Protein AF-A0A2H0UIE9-F1 (afdb_monomer_lite)

Radius of gyration: 49.25 Å; chains: 1; bounding box: 83×36×144 Å

Structure (mmCIF, N/CA/C/O backbone):
data_AF-A0A2H0UIE9-F1
#
_entry.id   AF-A0A2H0UIE9-F1
#
loop_
_atom_site.group_PDB
_atom_site.id
_atom_site.type_symbol
_atom_site.label_atom_id
_atom_site.label_alt_id
_atom_site.label_comp_id
_atom_site.label_asym_id
_atom_site.label_entity_id
_atom_site.label_seq_id
_atom_site.pdbx_PDB_ins_code
_atom_site.Cartn_x
_atom_site.Cartn_y
_atom_site.Cartn_z
_atom_site.occupancy
_atom_site.B_iso_or_equiv
_atom_site.auth_seq_id
_atom_site.auth_comp_id
_atom_site.auth_asym_id
_atom_site.auth_atom_id
_atom_site.pdbx_PDB_model_num
ATOM 1 N N . MET A 1 1 ? -13.405 19.146 -38.874 1.00 38.19 1 MET A N 1
ATOM 2 C CA . MET A 1 1 ? -12.779 19.949 -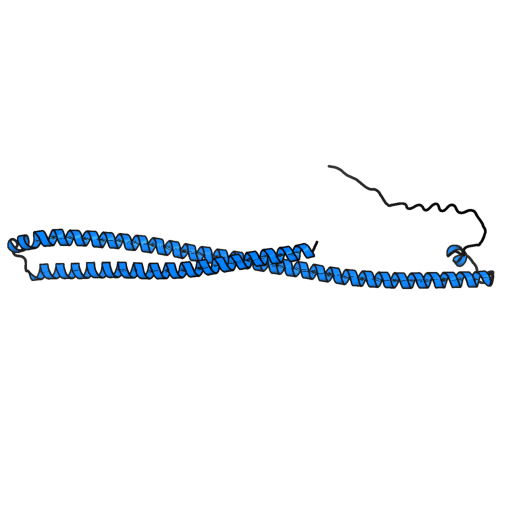39.953 1.00 38.19 1 MET A CA 1
ATOM 3 C C . MET A 1 1 ? -11.714 19.055 -40.581 1.00 38.19 1 MET A C 1
ATOM 5 O O . MET A 1 1 ? -10.864 18.589 -39.847 1.00 38.19 1 MET A O 1
ATOM 9 N N . LYS A 1 2 ? -11.981 18.456 -41.748 1.00 36.81 2 LYS A N 1
ATOM 10 C CA . LYS A 1 2 ? -11.555 18.923 -43.087 1.00 36.81 2 LYS A CA 1
ATOM 11 C C . LYS A 1 2 ? -10.022 18.998 -43.281 1.00 36.81 2 LYS A C 1
ATOM 13 O O . LYS A 1 2 ? -9.429 20.033 -43.038 1.00 36.81 2 LYS A O 1
ATOM 18 N N . ASN A 1 3 ? -9.487 17.883 -43.785 1.00 38.09 3 ASN A N 1
ATOM 19 C CA . ASN A 1 3 ? -8.531 17.708 -44.893 1.00 38.09 3 ASN A CA 1
ATOM 20 C C . ASN A 1 3 ? -7.219 18.529 -44.995 1.00 38.09 3 ASN A C 1
ATOM 22 O O . ASN A 1 3 ? -7.243 19.740 -45.163 1.00 38.09 3 ASN A O 1
ATOM 26 N N . ALA A 1 4 ? -6.138 17.762 -45.213 1.00 44.56 4 ALA A N 1
ATOM 27 C CA . ALA A 1 4 ? -5.075 17.960 -46.217 1.00 44.56 4 ALA A CA 1
ATOM 28 C C . ALA A 1 4 ? -4.004 19.067 -46.042 1.00 44.56 4 ALA A C 1
ATOM 30 O O . ALA A 1 4 ? -4.149 20.174 -46.547 1.00 44.56 4 ALA A O 1
ATOM 31 N N . VAL A 1 5 ? -2.851 18.645 -45.501 1.00 42.41 5 VAL A N 1
ATOM 32 C CA . VAL A 1 5 ? -1.464 19.123 -45.736 1.00 42.41 5 VAL A CA 1
ATOM 33 C C . VAL A 1 5 ? -0.586 17.874 -45.503 1.00 42.41 5 VAL A C 1
ATOM 35 O O . VAL A 1 5 ? -0.700 17.295 -44.427 1.00 42.41 5 VAL A O 1
ATOM 38 N N . LEU A 1 6 ? 0.184 17.256 -46.411 1.00 35.53 6 LEU A N 1
ATOM 39 C CA . LEU A 1 6 ? 0.628 17.502 -47.798 1.00 35.53 6 LEU A CA 1
ATOM 40 C C . LEU A 1 6 ? 1.737 18.559 -47.988 1.00 35.53 6 LEU A C 1
ATOM 42 O O . LEU A 1 6 ? 1.600 19.677 -47.517 1.00 35.53 6 LEU A O 1
ATOM 46 N N . PHE A 1 7 ? 2.780 18.197 -48.760 1.00 33.09 7 PHE A N 1
ATOM 47 C CA . PHE A 1 7 ? 4.117 18.831 -48.831 1.00 33.09 7 PHE A CA 1
ATOM 48 C C . PHE A 1 7 ? 4.942 18.656 -47.530 1.00 33.09 7 PHE A C 1
ATOM 50 O O . PHE A 1 7 ? 4.385 18.564 -46.446 1.00 33.09 7 PHE A O 1
ATOM 57 N N . LEU A 1 8 ? 6.276 18.528 -47.564 1.00 32.25 8 LEU A N 1
ATOM 58 C CA . LEU A 1 8 ? 7.220 18.903 -48.624 1.00 32.25 8 LEU A CA 1
ATOM 59 C C . LEU A 1 8 ? 8.381 17.886 -48.714 1.00 32.25 8 LEU A C 1
ATOM 61 O O . LEU A 1 8 ? 9.229 17.832 -47.828 1.00 32.25 8 LEU A O 1
ATOM 65 N N . VAL A 1 9 ? 8.451 17.098 -49.797 1.00 35.00 9 VAL A N 1
ATOM 66 C CA . VAL A 1 9 ? 9.675 16.341 -50.129 1.00 35.00 9 VAL A CA 1
ATOM 67 C C . VAL A 1 9 ? 10.732 17.353 -50.548 1.00 35.00 9 VAL A C 1
ATOM 69 O O . VAL A 1 9 ? 10.534 18.089 -51.516 1.00 35.00 9 VAL A O 1
ATOM 72 N N . LEU A 1 10 ? 11.831 17.417 -49.798 1.00 33.47 10 LEU A N 1
ATOM 73 C CA . LEU A 1 10 ? 12.883 18.406 -50.000 1.00 33.47 10 LEU A CA 1
ATOM 74 C C . LEU A 1 10 ? 13.692 18.048 -51.255 1.00 33.47 10 LEU A C 1
ATOM 76 O O . LEU A 1 10 ? 14.670 17.303 -51.212 1.00 33.47 10 LEU A O 1
ATOM 80 N N . ILE A 1 11 ? 13.240 18.573 -52.394 1.00 37.00 11 ILE A N 1
ATOM 81 C CA . ILE A 1 11 ? 13.936 18.513 -53.678 1.00 37.00 11 ILE A CA 1
ATOM 82 C C . ILE A 1 11 ? 15.232 19.322 -53.546 1.00 37.00 11 ILE A C 1
ATOM 84 O O . ILE A 1 11 ? 15.267 20.527 -53.794 1.00 37.00 11 ILE A O 1
ATOM 88 N N . PHE A 1 12 ? 16.317 18.655 -53.152 1.00 34.59 12 PHE A N 1
ATOM 89 C CA . PHE A 1 12 ? 17.659 19.222 -53.213 1.00 34.59 12 PHE A CA 1
ATOM 90 C C . PHE A 1 12 ? 18.202 19.063 -54.638 1.00 34.59 12 PHE A C 1
ATOM 92 O O . PHE A 1 12 ? 19.053 18.221 -54.926 1.00 34.59 12 PHE A O 1
ATOM 99 N N . VAL A 1 13 ? 17.657 19.866 -55.559 1.00 37.12 13 VAL A N 1
ATOM 100 C CA . VAL A 1 13 ? 18.227 20.041 -56.899 1.00 37.12 13 VAL A CA 1
ATOM 101 C C . VAL A 1 13 ? 19.553 20.774 -56.745 1.00 37.12 13 VAL A C 1
ATOM 103 O O . VAL A 1 13 ? 19.631 21.999 -56.715 1.00 37.12 13 VAL A O 1
ATOM 106 N N . VAL A 1 14 ? 20.624 19.990 -56.656 1.00 39.22 14 VAL A N 1
ATOM 107 C CA . VAL A 1 14 ? 21.981 20.475 -56.887 1.00 39.22 14 VAL A CA 1
ATOM 108 C C . VAL A 1 14 ? 22.150 20.630 -58.395 1.00 39.22 14 VAL A C 1
ATOM 110 O O . VAL A 1 14 ? 22.690 19.760 -59.077 1.00 39.22 14 VAL A O 1
ATOM 113 N N . THR A 1 15 ? 21.687 21.756 -58.938 1.00 38.72 15 THR A N 1
ATOM 114 C CA . THR A 1 15 ? 22.111 22.231 -60.262 1.00 38.72 15 THR A CA 1
ATOM 115 C C . THR A 1 15 ? 23.572 22.670 -60.191 1.00 38.72 15 THR A C 1
ATOM 117 O O . THR A 1 15 ? 23.884 23.860 -60.182 1.00 38.72 15 THR A O 1
ATOM 120 N N . PHE A 1 16 ? 24.486 21.700 -60.127 1.00 45.84 16 PHE A N 1
ATOM 121 C CA . PHE A 1 16 ? 25.915 21.934 -60.301 1.00 45.84 16 PHE A CA 1
ATOM 122 C C . PHE A 1 16 ? 26.213 22.093 -61.795 1.00 45.84 16 PHE A C 1
ATOM 124 O O . PHE A 1 16 ? 26.643 21.164 -62.477 1.00 45.84 16 PHE A O 1
ATOM 131 N N . SER A 1 17 ? 25.935 23.285 -62.323 1.00 44.69 17 SER A N 1
ATOM 132 C CA . SER A 1 17 ? 26.285 23.665 -63.690 1.00 44.69 17 SER A CA 1
ATOM 133 C C . SER A 1 17 ? 27.794 23.915 -63.799 1.00 44.69 17 SER A C 1
ATOM 135 O O . SER A 1 17 ? 28.252 25.056 -63.725 1.00 44.69 17 SER A O 1
ATOM 137 N N . ALA A 1 18 ? 28.571 22.844 -63.952 1.00 44.38 18 ALA A N 1
ATOM 138 C CA . ALA A 1 18 ? 29.993 22.919 -64.274 1.00 44.38 18 ALA A CA 1
ATOM 139 C C . ALA A 1 18 ? 30.211 22.987 -65.801 1.00 44.38 18 ALA A C 1
ATOM 141 O O . ALA A 1 18 ? 29.488 22.325 -66.551 1.00 44.38 18 ALA A O 1
ATOM 142 N N . PRO A 1 19 ? 31.193 23.769 -66.289 1.00 42.50 19 PRO A N 1
ATOM 143 C CA . PRO A 1 19 ? 31.481 23.871 -67.716 1.00 42.50 19 PRO A CA 1
ATOM 144 C C . PRO A 1 19 ? 32.085 22.571 -68.264 1.00 42.50 19 PRO A C 1
ATOM 146 O O . PRO A 1 19 ? 32.862 21.889 -67.595 1.00 42.50 19 PRO A O 1
ATOM 149 N N . ALA A 1 20 ? 31.745 22.251 -69.514 1.00 47.75 20 ALA A N 1
ATOM 150 C CA . ALA A 1 20 ? 32.157 21.025 -70.186 1.00 47.75 20 ALA A CA 1
ATOM 151 C C . ALA A 1 20 ? 33.647 21.032 -70.584 1.00 47.75 20 ALA A C 1
ATOM 153 O O . ALA A 1 20 ? 34.004 21.328 -71.723 1.00 47.75 20 ALA A O 1
ATOM 154 N N . SER A 1 21 ? 34.509 20.632 -69.650 1.00 42.84 21 SER A N 1
ATOM 155 C CA . SER A 1 21 ? 35.855 20.125 -69.940 1.00 42.84 21 SER A CA 1
ATOM 156 C C . SER A 1 21 ? 35.781 18.602 -70.036 1.00 42.84 21 SER A C 1
ATOM 158 O O . SER A 1 21 ? 35.532 17.936 -69.033 1.00 42.84 21 SER A O 1
ATOM 160 N N . ALA A 1 22 ? 35.970 18.039 -71.231 1.00 41.56 22 ALA A N 1
ATOM 161 C CA . ALA A 1 22 ? 35.773 16.611 -71.486 1.00 41.56 22 ALA A CA 1
ATOM 162 C C . ALA A 1 22 ? 36.897 15.721 -70.909 1.00 41.56 22 ALA A C 1
ATOM 164 O O . ALA A 1 22 ? 37.733 15.193 -71.638 1.00 41.56 22 ALA A O 1
ATOM 165 N N . LEU A 1 23 ? 36.866 15.496 -69.596 1.00 39.94 23 LEU A N 1
ATOM 166 C CA . LEU A 1 23 ? 37.258 14.213 -69.018 1.00 39.94 23 LEU A CA 1
ATOM 167 C C . LEU A 1 23 ? 35.978 13.390 -68.876 1.00 39.94 23 LEU A C 1
ATOM 169 O O . LEU A 1 23 ? 35.097 13.741 -68.093 1.00 39.94 23 LEU A O 1
ATOM 173 N N . ALA A 1 24 ? 35.856 12.323 -69.665 1.00 43.03 24 ALA A N 1
ATOM 174 C CA . ALA A 1 24 ? 34.717 11.421 -69.582 1.00 43.03 24 ALA A CA 1
ATOM 175 C C . ALA A 1 24 ? 34.746 10.693 -68.230 1.00 43.03 24 ALA A C 1
ATOM 177 O O . ALA A 1 24 ? 35.459 9.705 -68.058 1.00 43.03 24 ALA A O 1
ATOM 178 N N . ALA A 1 25 ? 33.979 11.196 -67.261 1.00 53.97 25 ALA A N 1
ATOM 179 C CA . ALA A 1 25 ? 33.681 10.459 -66.045 1.00 53.97 25 ALA A CA 1
ATOM 180 C C . ALA A 1 25 ? 32.906 9.202 -66.453 1.00 53.97 25 ALA A C 1
ATOM 182 O O . ALA A 1 25 ? 31.746 9.281 -66.852 1.00 53.97 25 ALA A O 1
ATOM 183 N N . VAL A 1 26 ? 33.581 8.054 -66.418 1.00 62.16 26 VAL A N 1
ATOM 184 C CA . VAL A 1 26 ? 33.006 6.758 -66.779 1.00 62.16 26 VAL A CA 1
ATOM 185 C C . VAL A 1 26 ? 31.839 6.464 -65.836 1.00 62.16 26 VAL A C 1
ATOM 187 O O . VAL A 1 26 ? 32.024 6.330 -64.628 1.00 62.16 26 VAL A O 1
ATOM 190 N N . THR A 1 27 ? 30.626 6.430 -66.388 1.00 71.62 27 THR A N 1
ATOM 191 C CA . THR A 1 27 ? 29.382 6.203 -65.644 1.00 71.62 27 THR A CA 1
ATOM 192 C C . THR A 1 27 ? 28.953 4.740 -65.715 1.00 71.62 27 THR A C 1
ATOM 194 O O . THR A 1 27 ? 29.351 3.998 -66.614 1.00 71.62 27 THR A O 1
ATOM 197 N N . VAL A 1 28 ? 28.077 4.327 -64.794 1.00 68.12 28 VAL A N 1
ATOM 198 C CA . VAL A 1 28 ? 27.470 2.982 -64.810 1.00 68.12 28 VAL A CA 1
ATOM 199 C C . VAL A 1 28 ? 26.711 2.738 -66.121 1.00 68.12 28 VAL A C 1
ATOM 201 O O . VAL A 1 28 ? 26.832 1.666 -66.705 1.00 68.12 28 VAL A O 1
ATOM 204 N N . GLU A 1 29 ? 26.010 3.761 -66.618 1.00 75.94 29 GLU A N 1
ATOM 205 C CA . GLU A 1 29 ? 25.303 3.774 -67.907 1.00 75.94 29 GLU A CA 1
ATOM 206 C C . GLU A 1 29 ? 26.245 3.489 -69.094 1.00 75.94 29 GLU A C 1
ATOM 208 O O . GLU A 1 29 ? 25.949 2.684 -69.970 1.00 75.94 29 GLU A O 1
ATOM 213 N N . TYR A 1 30 ? 27.427 4.111 -69.108 1.00 75.00 30 TYR A N 1
ATOM 214 C CA . TYR A 1 30 ? 28.433 3.896 -70.150 1.00 75.00 30 TYR A CA 1
ATOM 215 C C . TYR A 1 30 ? 29.024 2.478 -70.088 1.00 75.00 30 TYR A C 1
ATOM 217 O O . TYR A 1 30 ? 29.162 1.808 -71.112 1.00 75.00 30 TYR A O 1
ATOM 225 N N . CYS A 1 31 ? 29.311 1.983 -68.881 1.00 69.12 31 CYS A N 1
ATOM 226 C CA . CYS A 1 31 ? 29.822 0.628 -68.676 1.00 69.12 31 CYS A CA 1
ATOM 227 C C . CYS A 1 31 ? 28.802 -0.477 -68.984 1.00 69.12 31 CYS A C 1
ATOM 229 O O . CYS A 1 31 ? 29.213 -1.580 -69.337 1.00 69.12 31 CYS A O 1
ATOM 231 N N . SER A 1 32 ? 27.496 -0.211 -68.864 1.00 71.12 32 SER A N 1
ATOM 232 C CA . SER A 1 32 ? 26.444 -1.189 -69.176 1.00 71.12 32 SER A CA 1
ATOM 233 C C . SER A 1 32 ? 26.139 -1.299 -70.675 1.00 71.12 32 SER A C 1
ATOM 235 O O . SER A 1 32 ? 25.680 -2.348 -71.124 1.00 71.12 32 SER A O 1
ATOM 237 N N . GLN A 1 33 ? 26.417 -0.248 -71.456 1.00 74.06 33 GLN A N 1
ATOM 238 C CA . GLN A 1 33 ? 26.121 -0.192 -72.894 1.00 74.06 33 GLN A CA 1
ATOM 239 C C . GLN A 1 33 ? 27.312 -0.576 -73.796 1.00 74.06 33 GLN A C 1
ATOM 241 O O . GLN A 1 33 ? 27.133 -0.819 -74.992 1.00 74.06 33 GLN A O 1
ATOM 246 N N . ILE A 1 34 ? 28.532 -0.670 -73.255 1.00 71.31 34 ILE A N 1
ATOM 247 C CA . ILE A 1 34 ? 29.724 -1.053 -74.025 1.00 71.31 34 ILE A CA 1
ATOM 248 C C . ILE A 1 34 ? 29.818 -2.570 -74.244 1.00 71.31 34 ILE A C 1
ATOM 250 O O . ILE A 1 34 ? 29.870 -3.371 -73.312 1.00 71.31 34 ILE A O 1
ATOM 254 N N . SER A 1 35 ? 29.943 -2.974 -75.511 1.00 64.19 35 SER A N 1
ATOM 255 C CA . SER A 1 35 ? 30.247 -4.359 -75.885 1.00 64.19 35 SER A CA 1
ATOM 256 C C . SER A 1 35 ? 31.727 -4.686 -75.671 1.00 64.19 35 SER A C 1
ATOM 258 O O . SER A 1 35 ? 32.610 -4.048 -76.245 1.00 64.19 35 SER A O 1
ATOM 260 N N . GLY A 1 36 ? 32.016 -5.753 -74.917 1.00 62.00 36 GLY A N 1
ATOM 261 C CA . GLY A 1 36 ? 33.389 -6.180 -74.598 1.00 62.00 36 GLY A CA 1
ATOM 262 C C . GLY A 1 36 ? 34.276 -6.529 -75.806 1.00 62.00 36 GLY A C 1
ATOM 263 O O . GLY A 1 36 ? 35.497 -6.575 -75.663 1.00 62.00 36 GLY A O 1
ATOM 264 N N . ALA A 1 37 ? 33.679 -6.731 -76.988 1.00 59.06 37 ALA A N 1
ATOM 265 C CA . ALA A 1 37 ? 34.371 -6.964 -78.258 1.00 59.06 37 ALA A CA 1
ATOM 266 C C . ALA A 1 37 ? 34.897 -5.682 -78.940 1.00 59.06 37 ALA A C 1
ATOM 268 O O . ALA A 1 37 ? 35.796 -5.772 -79.771 1.00 59.06 37 ALA A O 1
ATOM 269 N N . THR A 1 38 ? 34.357 -4.503 -78.605 1.00 60.62 38 THR A N 1
ATOM 270 C CA . THR A 1 38 ? 34.735 -3.203 -79.204 1.00 60.62 38 THR A CA 1
ATOM 271 C C . THR A 1 38 ? 35.280 -2.196 -78.186 1.00 60.62 38 THR A C 1
ATOM 273 O O . THR A 1 38 ? 35.720 -1.118 -78.573 1.00 60.62 38 THR A O 1
ATOM 276 N N . ALA A 1 39 ? 35.252 -2.529 -76.893 1.00 67.81 39 ALA A N 1
ATOM 277 C CA . ALA A 1 39 ? 35.773 -1.704 -75.804 1.00 67.81 39 ALA A CA 1
ATOM 278 C C . ALA A 1 39 ? 37.302 -1.550 -75.866 1.00 67.81 39 ALA A C 1
ATOM 280 O O . ALA A 1 39 ? 38.015 -2.551 -76.021 1.00 67.81 39 ALA A O 1
ATOM 281 N N . SER A 1 40 ? 37.821 -0.336 -75.646 1.00 73.06 40 SER A N 1
ATOM 282 C CA . SER A 1 40 ? 39.263 -0.152 -75.465 1.00 73.06 40 SER A CA 1
ATOM 283 C C . SER A 1 40 ? 39.723 -0.741 -74.126 1.00 73.06 40 SER A C 1
ATOM 285 O O . SER A 1 40 ? 38.938 -0.921 -73.190 1.00 73.06 40 SER A O 1
ATOM 287 N N . GLU A 1 41 ? 41.017 -1.035 -73.998 1.00 74.88 41 GLU A N 1
ATOM 288 C CA . GLU A 1 41 ? 41.565 -1.555 -72.737 1.00 74.88 41 GLU A CA 1
ATOM 289 C C . GLU A 1 41 ? 41.500 -0.513 -71.600 1.00 74.88 41 GLU A C 1
ATOM 291 O O . GLU A 1 41 ? 41.408 -0.872 -70.423 1.00 74.88 41 GLU A O 1
ATOM 296 N N . SER A 1 42 ? 41.447 0.777 -71.955 1.00 76.38 42 SER A N 1
ATOM 297 C CA . SER A 1 42 ? 41.199 1.879 -71.020 1.00 76.38 42 SER A CA 1
ATOM 298 C C . SER A 1 42 ? 39.780 1.812 -70.448 1.00 76.38 42 SER A C 1
ATOM 300 O O . SER A 1 42 ? 39.615 1.844 -69.229 1.00 76.38 42 SER A O 1
ATOM 302 N N . ASP A 1 43 ? 38.764 1.621 -71.297 1.00 75.06 43 ASP A N 1
ATOM 303 C CA . ASP A 1 43 ? 37.355 1.568 -70.871 1.00 75.06 43 ASP A CA 1
ATOM 304 C C . ASP A 1 43 ? 37.100 0.352 -69.975 1.00 75.06 43 ASP A C 1
ATOM 306 O O . ASP A 1 43 ? 36.490 0.467 -68.912 1.00 75.06 43 ASP A O 1
ATOM 310 N N . LYS A 1 44 ? 37.653 -0.813 -70.343 1.00 73.81 44 LYS A N 1
ATOM 311 C CA . LYS A 1 44 ? 37.589 -2.028 -69.513 1.00 73.81 44 LYS A CA 1
ATOM 312 C C . LYS A 1 44 ? 38.226 -1.818 -68.140 1.00 73.81 44 LYS A C 1
ATOM 314 O O . LYS A 1 44 ? 37.723 -2.345 -67.150 1.00 73.81 44 LYS A O 1
ATOM 319 N N . THR A 1 45 ? 39.329 -1.074 -68.068 1.00 80.06 45 THR A N 1
ATOM 320 C CA . THR A 1 45 ? 40.022 -0.784 -66.805 1.00 80.06 45 THR A CA 1
ATOM 321 C C . THR A 1 45 ? 39.226 0.206 -65.956 1.00 80.06 45 THR A C 1
ATOM 323 O O . THR A 1 45 ? 39.022 -0.039 -64.767 1.00 80.06 45 THR A O 1
ATOM 326 N N . ALA A 1 46 ? 38.693 1.269 -66.563 1.00 75.94 46 ALA A N 1
ATOM 327 C CA . ALA A 1 46 ? 37.858 2.254 -65.881 1.00 75.94 46 ALA A CA 1
ATOM 328 C C . ALA A 1 46 ? 36.544 1.646 -65.357 1.00 75.94 46 ALA A C 1
ATOM 330 O O . ALA A 1 46 ? 36.184 1.872 -64.205 1.00 75.94 46 ALA A O 1
ATOM 331 N N . CYS A 1 47 ? 35.873 0.797 -66.142 1.00 74.62 47 CYS A N 1
ATOM 332 C CA . CYS A 1 47 ? 34.661 0.103 -65.706 1.00 74.62 47 CYS A CA 1
ATOM 333 C C . CYS A 1 47 ? 34.921 -0.921 -64.589 1.00 74.62 47 CYS A C 1
ATOM 335 O O . CYS A 1 47 ? 34.103 -1.043 -63.680 1.00 74.62 47 CYS A O 1
ATOM 337 N N . LYS A 1 48 ? 36.073 -1.612 -64.586 1.00 79.81 48 LYS A N 1
ATOM 338 C CA . LYS A 1 48 ? 36.490 -2.462 -63.451 1.00 79.81 48 LYS A CA 1
ATOM 339 C C . LYS A 1 48 ? 36.767 -1.644 -62.186 1.00 79.81 48 LYS A C 1
ATOM 341 O O . LYS A 1 48 ? 36.414 -2.083 -61.095 1.00 79.81 48 LYS A O 1
ATOM 346 N N . ALA A 1 49 ? 37.382 -0.467 -62.319 1.00 76.75 49 ALA A N 1
ATOM 347 C CA . ALA A 1 49 ? 37.620 0.434 -61.194 1.00 76.75 49 ALA A CA 1
ATOM 348 C C . ALA A 1 49 ? 36.301 0.980 -60.616 1.00 76.75 49 ALA A C 1
ATOM 350 O O . ALA A 1 49 ? 36.119 0.958 -59.401 1.00 76.75 49 ALA A O 1
ATOM 351 N N . LEU A 1 50 ? 35.360 1.381 -61.480 1.00 73.38 50 LEU A N 1
ATOM 352 C CA . LEU A 1 50 ? 34.016 1.808 -61.084 1.00 73.38 50 LEU A CA 1
ATOM 353 C C . LEU A 1 50 ? 33.238 0.677 -60.393 1.00 73.38 50 LEU A C 1
ATOM 355 O O . LEU A 1 50 ? 32.638 0.909 -59.348 1.00 73.38 50 LEU A O 1
ATOM 359 N N . LEU A 1 51 ? 33.285 -0.549 -60.927 1.00 77.69 51 LEU A N 1
ATOM 360 C CA . LEU A 1 51 ? 32.658 -1.715 -60.298 1.00 77.69 51 LEU A CA 1
ATOM 361 C C . LEU A 1 51 ? 33.237 -1.972 -58.899 1.00 77.69 51 LEU A C 1
ATOM 363 O O . LEU A 1 51 ? 32.482 -2.044 -57.939 1.00 77.69 51 LEU A O 1
ATOM 367 N N . SER A 1 52 ? 34.566 -1.988 -58.760 1.00 79.31 52 SER A N 1
ATOM 368 C CA . SER A 1 52 ? 35.242 -2.142 -57.461 1.00 79.31 52 SER A CA 1
ATOM 369 C C . SER A 1 52 ? 34.869 -1.037 -56.459 1.00 79.31 52 SER A C 1
ATOM 371 O O . SER A 1 52 ? 34.678 -1.302 -55.272 1.00 79.31 52 SER A O 1
ATOM 373 N N . GLN A 1 53 ? 34.703 0.206 -56.927 1.00 77.44 53 GLN A N 1
ATOM 374 C CA . GLN A 1 53 ? 34.230 1.320 -56.102 1.00 77.44 53 GLN A CA 1
ATOM 375 C C . GLN A 1 53 ? 32.776 1.116 -55.640 1.00 77.44 53 GLN A C 1
ATOM 377 O O . GLN A 1 53 ? 32.458 1.382 -54.480 1.00 77.44 53 GLN A O 1
ATOM 382 N N . ILE A 1 54 ? 31.900 0.633 -56.524 1.00 77.75 54 ILE A N 1
ATOM 383 C CA . ILE A 1 54 ? 30.493 0.341 -56.217 1.00 77.75 54 ILE A CA 1
ATOM 384 C C . ILE A 1 54 ? 30.383 -0.847 -55.254 1.00 77.75 54 ILE A C 1
ATOM 386 O O . ILE A 1 54 ? 29.666 -0.745 -54.262 1.00 77.75 54 ILE A O 1
ATOM 390 N N . ASP A 1 55 ? 31.146 -1.921 -55.460 1.00 81.00 55 ASP A N 1
ATOM 391 C CA . ASP A 1 55 ? 31.192 -3.077 -54.557 1.00 81.00 55 ASP A CA 1
ATOM 392 C C . ASP A 1 55 ? 31.647 -2.668 -53.144 1.00 81.00 55 ASP A C 1
ATOM 394 O O . ASP A 1 55 ? 31.056 -3.082 -52.144 1.00 81.00 55 ASP A O 1
ATOM 398 N N . GLN A 1 56 ? 32.646 -1.781 -53.036 1.00 89.00 56 GLN A N 1
ATOM 399 C CA . GLN A 1 56 ? 33.056 -1.201 -51.751 1.00 89.00 56 GLN A CA 1
ATOM 400 C C . GLN A 1 56 ? 31.943 -0.368 -51.097 1.00 89.00 56 GLN A C 1
ATOM 402 O O . GLN A 1 56 ? 31.749 -0.462 -49.883 1.00 89.00 56 GLN A O 1
ATOM 407 N N . GLN A 1 57 ? 31.190 0.419 -51.875 1.00 83.06 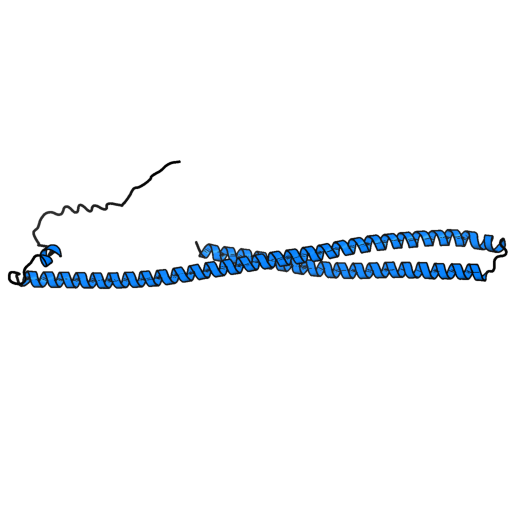57 GLN A N 1
ATOM 408 C CA . GLN A 1 57 ? 30.040 1.174 -51.366 1.00 83.06 57 GLN A CA 1
ATOM 409 C C . GLN A 1 57 ? 28.907 0.247 -50.903 1.00 83.06 57 GLN A C 1
ATOM 411 O O . GLN A 1 57 ? 28.356 0.470 -49.827 1.00 83.06 57 GLN A O 1
ATOM 416 N N . ILE A 1 58 ? 28.600 -0.820 -51.648 1.00 87.56 58 ILE A N 1
ATOM 417 C CA . ILE A 1 58 ? 27.595 -1.826 -51.271 1.00 87.56 58 ILE A CA 1
ATOM 418 C C . ILE A 1 58 ? 27.988 -2.503 -49.953 1.00 87.56 58 ILE A C 1
ATOM 420 O O . ILE A 1 58 ? 27.174 -2.559 -49.034 1.00 87.56 58 ILE A O 1
ATOM 424 N N . LEU A 1 59 ? 29.242 -2.945 -49.808 1.00 91.00 59 LEU A N 1
ATOM 425 C CA . LEU A 1 59 ? 29.734 -3.552 -48.565 1.00 91.00 59 LEU A CA 1
ATOM 426 C C . LEU A 1 59 ? 29.698 -2.579 -47.375 1.00 91.00 59 LEU A C 1
ATOM 428 O O . LEU A 1 59 ? 29.398 -2.990 -46.253 1.00 91.00 59 LEU A O 1
ATOM 432 N N . ALA A 1 60 ? 29.983 -1.292 -47.598 1.00 88.12 60 ALA A N 1
ATOM 433 C CA . ALA A 1 60 ? 29.868 -0.269 -46.561 1.00 88.12 60 ALA A CA 1
ATOM 434 C C . ALA A 1 60 ? 28.406 -0.045 -46.131 1.00 88.12 60 ALA A C 1
ATOM 436 O O . ALA A 1 60 ? 28.125 0.009 -44.933 1.00 88.12 60 ALA A O 1
ATOM 437 N N . GLN A 1 61 ? 27.473 0.023 -47.087 1.00 88.62 61 GLN A N 1
ATOM 438 C CA . GLN A 1 61 ? 26.045 0.184 -46.799 1.00 88.62 61 GLN A CA 1
ATOM 439 C C . GLN A 1 61 ? 25.440 -1.060 -46.136 1.00 88.62 61 GLN A C 1
ATOM 441 O O . GLN A 1 61 ? 24.659 -0.922 -45.200 1.00 88.62 61 GLN A O 1
ATOM 446 N N . GLN A 1 62 ? 25.845 -2.267 -46.540 1.00 85.62 62 GLN A N 1
ATOM 447 C CA . GLN A 1 62 ? 25.405 -3.516 -45.910 1.00 85.62 62 GLN A CA 1
ATOM 448 C C . GLN A 1 62 ? 25.786 -3.555 -44.421 1.00 85.62 62 GLN A C 1
ATOM 450 O O . GLN A 1 62 ? 24.929 -3.790 -43.571 1.00 85.62 62 GLN A O 1
ATOM 455 N N . ARG A 1 63 ? 27.038 -3.206 -44.084 1.00 90.44 63 ARG A N 1
ATOM 456 C CA . ARG A 1 63 ? 27.478 -3.072 -42.682 1.00 90.44 63 ARG A CA 1
ATOM 457 C C . ARG A 1 63 ? 26.699 -1.995 -41.927 1.00 90.44 63 ARG A C 1
ATOM 459 O O . ARG A 1 63 ? 26.380 -2.189 -40.759 1.00 90.44 63 ARG A O 1
ATOM 466 N N . LEU A 1 64 ? 26.381 -0.866 -42.568 1.00 87.38 64 LEU A N 1
ATOM 467 C CA . LEU A 1 64 ? 25.572 0.187 -41.946 1.00 87.38 64 LEU A CA 1
ATOM 468 C C . LEU A 1 64 ? 24.141 -0.291 -41.655 1.00 87.38 64 LEU A C 1
ATOM 470 O O . LEU A 1 64 ? 23.605 0.019 -40.592 1.00 87.38 64 LEU A O 1
ATOM 474 N N . VAL A 1 65 ? 23.536 -1.070 -42.558 1.00 89.25 65 VAL A N 1
ATOM 475 C CA . VAL A 1 65 ? 22.219 -1.690 -42.351 1.00 89.25 65 VAL A CA 1
ATOM 476 C C . VAL A 1 65 ? 22.260 -2.683 -41.191 1.00 89.25 65 VAL A C 1
ATOM 478 O O . VAL A 1 65 ? 21.397 -2.604 -40.322 1.00 89.25 65 VAL A O 1
ATOM 481 N N . GLU A 1 66 ? 23.267 -3.556 -41.130 1.00 90.88 66 GLU A N 1
ATOM 482 C CA . GLU A 1 66 ? 23.454 -4.521 -40.035 1.00 90.88 66 GLU A CA 1
ATOM 483 C C . GLU A 1 66 ? 23.632 -3.816 -38.680 1.00 90.88 66 GLU A C 1
ATOM 485 O O . GLU A 1 66 ? 22.931 -4.139 -37.720 1.00 90.88 66 GLU A O 1
ATOM 490 N N . LEU A 1 67 ? 24.478 -2.779 -38.614 1.00 90.25 67 LEU A N 1
ATOM 491 C CA . LEU A 1 67 ? 24.637 -1.937 -37.423 1.00 90.25 67 LEU A CA 1
ATOM 492 C C . LEU A 1 67 ? 23.307 -1.285 -37.009 1.00 90.25 67 LEU A C 1
ATOM 494 O O . LEU A 1 67 ? 22.916 -1.371 -35.847 1.00 90.25 67 LEU A O 1
ATOM 498 N N . LYS A 1 68 ? 22.563 -0.699 -37.958 1.00 87.81 68 LYS A N 1
ATOM 499 C CA . LYS A 1 68 ? 21.261 -0.054 -37.700 1.00 87.81 68 LYS A CA 1
ATOM 500 C C . LYS A 1 68 ? 20.122 -1.043 -37.423 1.00 87.81 68 LYS A C 1
ATOM 502 O O . LYS A 1 68 ? 19.065 -0.632 -36.941 1.00 87.81 68 LYS A O 1
ATOM 507 N N . GLN A 1 69 ? 20.275 -2.325 -37.748 1.00 86.94 69 GLN A N 1
ATOM 508 C CA . GLN A 1 69 ? 19.361 -3.391 -37.328 1.00 86.94 69 GLN A CA 1
ATOM 509 C C . GLN A 1 69 ? 19.672 -3.831 -35.894 1.00 86.94 69 GLN A C 1
ATOM 511 O O . GLN A 1 69 ? 18.753 -3.899 -35.082 1.00 86.94 69 GLN A O 1
ATOM 51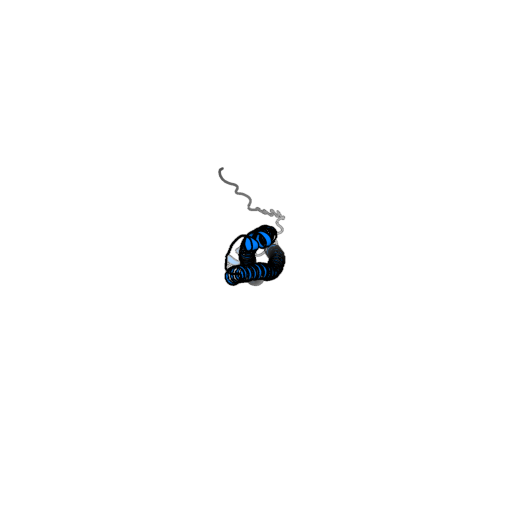6 N N . ALA A 1 70 ? 20.949 -4.038 -35.557 1.00 90.00 70 ALA A N 1
ATOM 517 C CA . ALA A 1 70 ? 21.381 -4.383 -34.203 1.00 90.00 70 ALA A CA 1
ATOM 518 C C . ALA A 1 70 ? 21.063 -3.275 -33.180 1.00 90.00 70 ALA A C 1
ATOM 520 O O . ALA A 1 70 ? 20.571 -3.565 -32.092 1.00 90.00 70 ALA A O 1
ATOM 521 N N . GLU A 1 71 ? 21.276 -2.007 -33.547 1.00 88.88 71 GLU A N 1
ATOM 522 C CA . GLU A 1 71 ? 20.922 -0.832 -32.737 1.00 88.88 71 GLU A CA 1
ATOM 523 C C . GLU A 1 71 ? 19.415 -0.783 -32.450 1.00 88.88 71 GLU A C 1
ATOM 525 O O . GLU A 1 71 ? 19.017 -0.683 -31.293 1.00 88.88 71 GLU A O 1
ATOM 530 N N . ARG A 1 72 ? 18.568 -0.969 -33.477 1.00 89.81 72 ARG A N 1
ATOM 531 C CA . ARG A 1 72 ? 17.106 -1.044 -33.304 1.00 89.81 72 ARG A CA 1
ATOM 532 C C . ARG A 1 72 ? 16.675 -2.204 -32.412 1.00 89.81 72 ARG A C 1
ATOM 534 O O . ARG A 1 72 ? 15.864 -1.989 -31.524 1.00 89.81 72 ARG A O 1
ATOM 541 N N . GLN A 1 73 ? 17.246 -3.394 -32.597 1.00 90.38 73 GLN A N 1
ATOM 542 C CA . GLN A 1 73 ? 16.956 -4.547 -31.737 1.00 90.38 73 GLN A CA 1
ATOM 543 C C . GLN A 1 73 ? 17.409 -4.342 -30.287 1.00 90.38 73 GLN A C 1
ATOM 545 O O . GLN A 1 73 ? 16.847 -4.973 -29.398 1.00 90.38 73 GLN A O 1
ATOM 550 N N . SER A 1 74 ? 18.427 -3.513 -30.022 1.00 91.19 74 SER A N 1
ATOM 551 C CA . SER A 1 74 ? 18.750 -3.137 -28.643 1.00 91.19 74 SER A CA 1
ATOM 552 C C . SER A 1 74 ? 17.700 -2.194 -28.088 1.00 91.19 74 SER A C 1
ATOM 554 O O . SER A 1 74 ? 17.056 -2.551 -27.112 1.00 91.19 74 SER A O 1
ATOM 556 N N . LEU A 1 75 ? 17.442 -1.077 -28.774 1.00 89.69 75 LEU A N 1
ATOM 557 C CA . LEU A 1 75 ? 16.475 -0.070 -28.334 1.00 89.69 75 LEU A CA 1
ATOM 558 C C . LEU A 1 75 ? 15.073 -0.660 -28.107 1.00 89.69 75 LEU A C 1
ATOM 560 O O . LEU A 1 75 ? 14.436 -0.343 -27.114 1.00 89.69 75 LEU A O 1
ATOM 564 N N . GLU A 1 76 ? 14.612 -1.570 -28.969 1.00 89.25 76 GLU A N 1
ATOM 565 C CA . GLU A 1 76 ? 13.329 -2.273 -28.810 1.00 89.25 76 GLU A CA 1
ATOM 566 C C . GLU A 1 76 ? 13.289 -3.154 -27.546 1.00 89.25 76 GLU A C 1
ATOM 568 O O . GLU A 1 76 ? 12.285 -3.173 -26.834 1.00 89.25 76 GLU A O 1
ATOM 573 N N . ARG A 1 77 ? 14.390 -3.849 -27.217 1.00 92.00 77 ARG A N 1
ATOM 574 C CA . ARG A 1 77 ? 14.505 -4.605 -25.955 1.00 92.00 77 ARG A CA 1
ATOM 575 C C . ARG A 1 77 ? 14.578 -3.681 -24.745 1.00 92.00 77 ARG A C 1
ATOM 577 O O . ARG A 1 77 ? 13.982 -4.003 -23.723 1.00 92.00 77 ARG A O 1
ATOM 584 N N . ASP A 1 78 ? 15.307 -2.577 -24.862 1.00 90.06 78 ASP A N 1
ATOM 585 C CA . ASP A 1 78 ? 15.531 -1.628 -23.774 1.00 90.06 78 ASP A CA 1
ATOM 586 C C . ASP A 1 78 ? 14.211 -0.904 -23.422 1.00 90.06 78 ASP A C 1
ATOM 588 O O . ASP A 1 78 ? 13.836 -0.862 -22.252 1.00 90.06 78 ASP A O 1
ATOM 592 N N . VAL A 1 79 ? 13.425 -0.478 -24.423 1.00 90.44 79 VAL A N 1
ATOM 593 C CA . VAL A 1 79 ? 12.052 0.041 -24.241 1.00 90.44 79 VAL A CA 1
ATOM 594 C C . VAL A 1 79 ? 11.127 -1.021 -23.638 1.00 90.44 79 VAL A C 1
ATOM 596 O O . VAL A 1 79 ? 10.478 -0.761 -22.631 1.00 90.44 79 VAL A O 1
ATOM 599 N N . SER A 1 80 ? 11.104 -2.247 -24.177 1.00 87.69 80 SER A N 1
ATOM 600 C CA . SER A 1 80 ? 10.244 -3.318 -23.643 1.00 87.69 80 SER A CA 1
ATOM 601 C C . SER A 1 80 ? 10.583 -3.690 -22.188 1.00 87.69 80 SER A C 1
ATOM 603 O O . SER A 1 80 ? 9.699 -4.070 -21.413 1.00 87.69 80 SER A O 1
ATOM 605 N N . LEU A 1 81 ? 11.851 -3.547 -21.785 1.00 90.50 81 LEU A N 1
ATOM 606 C CA . LEU A 1 81 ? 12.279 -3.695 -20.396 1.00 90.50 81 LEU A CA 1
ATOM 607 C C . LEU A 1 81 ? 11.748 -2.550 -19.518 1.00 90.50 81 LEU A C 1
ATOM 609 O O . LEU A 1 81 ? 11.192 -2.831 -18.456 1.00 90.50 81 LEU A O 1
ATOM 613 N N . LEU A 1 82 ? 11.864 -1.293 -19.964 1.00 89.25 82 LEU A N 1
ATOM 614 C CA . LEU A 1 82 ? 11.328 -0.124 -19.251 1.00 89.25 82 LEU A CA 1
ATOM 615 C C . LEU A 1 82 ? 9.802 -0.216 -19.082 1.00 89.25 82 LEU A C 1
ATOM 617 O O . LEU A 1 82 ? 9.318 -0.114 -17.954 1.00 89.25 82 LEU A O 1
ATOM 621 N N . GLU A 1 83 ? 9.050 -0.535 -20.142 1.00 88.31 83 GLU A N 1
ATOM 622 C CA . GLU A 1 83 ? 7.599 -0.784 -20.083 1.00 88.31 83 GLU A CA 1
ATOM 623 C C . GLU A 1 83 ? 7.244 -1.844 -19.019 1.00 88.31 83 GLU A C 1
ATOM 625 O O . GLU A 1 83 ? 6.297 -1.690 -18.234 1.00 88.31 83 GLU A O 1
ATOM 630 N N . ALA A 1 84 ? 8.012 -2.939 -18.966 1.00 88.19 84 ALA A N 1
ATOM 631 C CA . ALA A 1 84 ? 7.811 -4.015 -18.000 1.00 88.19 84 ALA A CA 1
ATOM 632 C C . ALA A 1 84 ? 8.132 -3.579 -16.558 1.00 88.19 84 ALA A C 1
ATOM 634 O O . ALA A 1 84 ? 7.405 -3.954 -15.630 1.00 88.19 84 ALA A O 1
ATOM 635 N N . GLU A 1 85 ? 9.175 -2.770 -16.349 1.00 84.38 85 GLU A N 1
ATOM 636 C CA . GLU A 1 85 ? 9.518 -2.187 -15.046 1.00 84.38 85 GLU A CA 1
ATOM 637 C C . GLU A 1 85 ? 8.468 -1.173 -14.571 1.00 84.38 85 GLU A C 1
ATOM 639 O O . GLU A 1 85 ? 8.030 -1.240 -13.417 1.00 84.38 85 GLU A O 1
ATOM 644 N N . ILE A 1 86 ? 7.979 -0.307 -15.461 1.00 85.00 86 ILE A N 1
ATOM 645 C CA . ILE A 1 86 ? 6.898 0.650 -15.190 1.00 85.00 86 ILE A CA 1
ATOM 646 C C . ILE A 1 86 ? 5.626 -0.099 -14.796 1.00 85.00 86 ILE A C 1
ATOM 648 O O . ILE A 1 86 ? 5.043 0.183 -13.746 1.00 85.00 86 ILE A O 1
ATOM 652 N N . LYS A 1 87 ? 5.224 -1.116 -15.568 1.00 87.31 87 LYS A N 1
ATOM 653 C CA . LYS A 1 87 ? 4.044 -1.943 -15.276 1.00 87.31 87 LYS A CA 1
ATOM 654 C C . LYS A 1 87 ? 4.178 -2.708 -13.957 1.00 87.31 87 LYS A C 1
ATOM 656 O O . LYS A 1 87 ? 3.227 -2.764 -13.176 1.00 87.31 87 LYS A O 1
ATOM 661 N N . LYS A 1 88 ? 5.360 -3.258 -13.663 1.00 84.00 88 LYS A N 1
ATOM 662 C CA . LYS A 1 88 ? 5.676 -3.875 -12.364 1.00 84.00 88 LYS A CA 1
ATOM 663 C C . LYS A 1 88 ? 5.548 -2.860 -11.224 1.00 84.00 88 LYS A C 1
ATOM 665 O O . LYS A 1 88 ? 4.978 -3.187 -10.182 1.00 84.00 88 LYS A O 1
ATOM 670 N N . SER A 1 89 ? 6.028 -1.631 -11.421 1.00 84.31 89 SER A N 1
ATOM 671 C CA . SER A 1 89 ? 5.919 -0.572 -10.418 1.00 84.31 89 SER A CA 1
ATOM 672 C C . SER A 1 89 ? 4.465 -0.139 -10.193 1.00 84.31 89 SER A C 1
ATOM 674 O O . SER A 1 89 ? 4.018 -0.087 -9.048 1.00 84.31 89 SER A O 1
ATOM 676 N N . GLN A 1 90 ? 3.686 0.054 -11.265 1.00 83.06 90 GLN A N 1
ATOM 677 C CA . GLN A 1 90 ? 2.245 0.337 -11.211 1.00 83.06 90 GLN A CA 1
ATOM 678 C C . GLN A 1 90 ? 1.475 -0.726 -10.412 1.00 83.06 90 GLN A C 1
ATOM 680 O O . GLN A 1 90 ? 0.682 -0.379 -9.537 1.00 83.06 90 GLN A O 1
ATOM 685 N N . LEU A 1 91 ? 1.729 -2.016 -10.666 1.00 83.06 91 LEU A N 1
ATOM 686 C CA . LEU A 1 91 ? 1.092 -3.118 -9.934 1.00 83.06 91 LEU A CA 1
ATOM 687 C C . LEU A 1 91 ? 1.454 -3.110 -8.441 1.00 83.06 91 LEU A C 1
ATOM 689 O O . LEU A 1 91 ? 0.585 -3.343 -7.602 1.00 83.06 91 LEU A O 1
ATOM 693 N N . GLY A 1 92 ? 2.701 -2.788 -8.087 1.00 80.75 92 GLY A N 1
ATOM 694 C CA . GLY A 1 92 ? 3.096 -2.632 -6.684 1.00 80.75 92 GLY A CA 1
ATOM 695 C C . GLY A 1 92 ? 2.419 -1.437 -6.000 1.00 80.75 92 GLY A C 1
ATOM 696 O O . GLY A 1 92 ? 1.901 -1.585 -4.897 1.00 80.75 92 GLY A O 1
ATOM 697 N N . ILE A 1 93 ? 2.317 -0.285 -6.672 1.00 85.94 93 ILE A N 1
ATOM 698 C CA . ILE A 1 93 ? 1.587 0.896 -6.168 1.00 85.94 93 ILE A CA 1
ATOM 699 C C . ILE A 1 93 ? 0.101 0.570 -5.938 1.00 85.94 93 ILE A C 1
ATOM 701 O O . ILE A 1 93 ? -0.476 0.981 -4.926 1.00 85.94 93 ILE A O 1
ATOM 705 N N . GLN A 1 94 ? -0.518 -0.207 -6.833 1.00 76.81 94 GLN A N 1
ATOM 706 C CA . GLN A 1 94 ? -1.891 -0.697 -6.666 1.00 76.81 94 GLN A CA 1
ATOM 707 C C . GLN A 1 94 ? -2.017 -1.645 -5.466 1.00 76.81 94 GLN A C 1
ATOM 709 O O . GLN A 1 94 ? -2.899 -1.442 -4.634 1.00 76.81 94 GLN A O 1
ATOM 714 N N . ALA A 1 95 ? -1.117 -2.624 -5.325 1.00 78.56 95 ALA A N 1
ATOM 715 C CA . ALA A 1 95 ? -1.109 -3.552 -4.192 1.00 78.56 95 ALA A CA 1
ATOM 716 C C . ALA A 1 95 ? -0.979 -2.819 -2.845 1.00 78.56 95 ALA A C 1
ATOM 718 O O . ALA A 1 95 ? -1.763 -3.067 -1.931 1.00 78.56 95 ALA A O 1
ATOM 719 N N . ARG A 1 96 ? -0.072 -1.838 -2.748 1.00 85.06 96 ARG A N 1
ATOM 720 C CA . ARG A 1 96 ? 0.070 -0.980 -1.557 1.00 85.06 96 ARG A CA 1
ATOM 721 C C . ARG A 1 96 ? -1.164 -0.123 -1.301 1.00 85.06 96 ARG A C 1
ATOM 723 O O . ARG A 1 96 ? -1.584 0.030 -0.162 1.00 85.06 96 ARG A O 1
ATOM 730 N N . SER A 1 97 ? -1.794 0.406 -2.351 1.00 83.69 97 SER A N 1
ATOM 731 C CA . SER A 1 97 ? -3.052 1.159 -2.219 1.00 83.69 97 SER A CA 1
ATOM 732 C C . SER A 1 97 ? -4.197 0.300 -1.674 1.00 83.69 97 SER A C 1
ATOM 734 O O . SER A 1 97 ? -5.036 0.810 -0.934 1.00 83.69 97 SER A O 1
ATOM 736 N N . LEU A 1 98 ? -4.226 -0.992 -2.015 1.00 82.44 98 LEU A N 1
ATOM 737 C 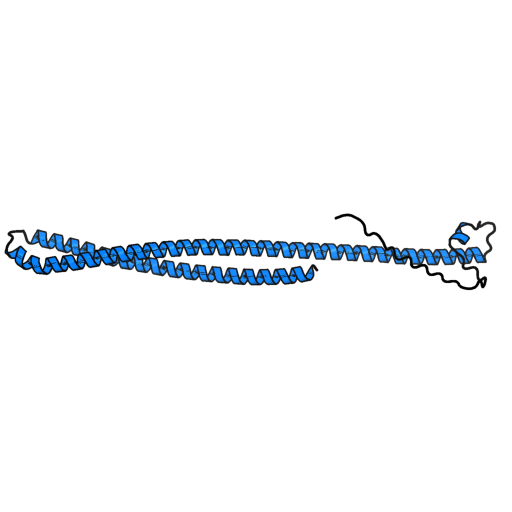CA . LEU A 1 98 ? -5.173 -1.955 -1.450 1.00 82.44 98 LEU A CA 1
ATOM 738 C C . LEU A 1 98 ? -4.832 -2.289 0.008 1.00 82.44 98 LEU A C 1
ATOM 740 O O . LEU A 1 98 ? -5.730 -2.231 0.840 1.00 82.44 98 LEU A O 1
ATOM 744 N N . ALA A 1 99 ? -3.559 -2.523 0.341 1.00 78.88 99 ALA A N 1
ATOM 745 C CA . ALA A 1 99 ? -3.124 -2.744 1.724 1.00 78.88 99 ALA A CA 1
ATOM 746 C C . ALA A 1 99 ? -3.449 -1.543 2.637 1.00 78.88 99 ALA A C 1
ATOM 748 O O . ALA A 1 99 ? -3.972 -1.717 3.733 1.00 78.88 99 ALA A O 1
ATOM 749 N N . ILE A 1 100 ? -3.233 -0.309 2.165 1.00 88.06 100 ILE A N 1
ATOM 750 C CA . ILE A 1 100 ? -3.613 0.920 2.884 1.00 88.06 100 ILE A CA 1
ATOM 751 C C . ILE A 1 100 ? -5.135 1.008 3.082 1.00 88.06 100 ILE A C 1
ATOM 753 O O . ILE A 1 100 ? -5.579 1.508 4.116 1.00 88.06 100 ILE A O 1
ATOM 757 N N . ARG A 1 101 ? -5.949 0.544 2.122 1.00 85.00 101 ARG A N 1
ATOM 758 C CA . ARG A 1 101 ? -7.411 0.472 2.290 1.00 85.00 101 ARG A CA 1
ATOM 759 C C . ARG A 1 101 ? -7.791 -0.563 3.345 1.00 85.00 101 ARG A C 1
ATOM 761 O O . ARG A 1 101 ? -8.519 -0.217 4.261 1.00 85.00 101 ARG A O 1
ATOM 768 N N . GLU A 1 102 ? -7.248 -1.772 3.265 1.00 84.75 102 GLU A N 1
ATOM 769 C CA . GLU A 1 102 ? -7.525 -2.829 4.241 1.00 84.75 102 GLU A CA 1
ATOM 770 C C . GLU A 1 102 ? -7.129 -2.406 5.668 1.00 84.75 102 GLU A C 1
ATOM 772 O O . GLU A 1 102 ? -7.878 -2.634 6.613 1.00 84.75 102 GLU A O 1
ATOM 777 N N . LEU A 1 103 ? -6.002 -1.702 5.824 1.00 83.81 103 LEU A N 1
ATOM 778 C CA . LEU A 1 103 ? -5.600 -1.110 7.103 1.00 83.81 103 LEU A CA 1
ATOM 779 C C . LEU A 1 103 ? -6.566 -0.006 7.571 1.00 83.81 103 LEU A C 1
ATOM 781 O O . LEU A 1 103 ? -6.881 0.033 8.756 1.00 83.81 103 LEU A O 1
ATOM 785 N N . ASN A 1 104 ? -7.077 0.855 6.676 1.00 87.38 104 ASN A N 1
ATOM 786 C CA . ASN A 1 104 ? -8.132 1.825 7.025 1.00 87.38 104 ASN A CA 1
ATOM 787 C C . ASN A 1 104 ? -9.404 1.126 7.517 1.00 87.38 104 ASN A C 1
ATOM 789 O O . ASN A 1 104 ? -9.976 1.554 8.515 1.00 87.38 104 ASN A O 1
ATOM 793 N N . ASP A 1 105 ? -9.838 0.069 6.829 1.00 88.50 105 ASP A N 1
ATOM 794 C CA . ASP A 1 105 ? -11.053 -0.669 7.175 1.00 88.50 105 ASP A CA 1
ATOM 795 C C . ASP A 1 105 ? -10.888 -1.336 8.557 1.00 88.50 105 ASP A C 1
ATOM 797 O O . ASP A 1 105 ? -11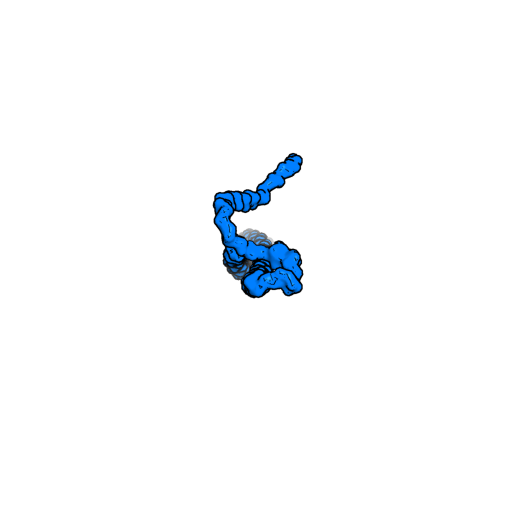.733 -1.164 9.436 1.00 88.50 105 ASP A O 1
ATOM 801 N N . GLN A 1 106 ? -9.736 -1.977 8.813 1.00 88.44 106 GLN A N 1
ATOM 802 C CA . GLN A 1 106 ? -9.395 -2.543 10.126 1.00 88.44 106 GLN A CA 1
ATOM 803 C C . GLN A 1 106 ? -9.324 -1.480 11.239 1.00 88.44 106 GLN A C 1
ATOM 805 O O . GLN A 1 106 ? -9.785 -1.735 12.351 1.00 88.44 106 GLN A O 1
ATOM 810 N N . ILE A 1 107 ? -8.770 -0.291 10.971 1.00 91.12 107 ILE A N 1
ATOM 811 C CA . ILE A 1 107 ? -8.767 0.833 11.926 1.00 91.12 107 ILE A CA 1
ATOM 812 C C . ILE A 1 107 ? -10.205 1.307 12.190 1.00 91.12 107 ILE A C 1
ATOM 814 O O . ILE A 1 107 ? -10.582 1.491 13.346 1.00 91.12 107 ILE A O 1
ATOM 818 N N . GLY A 1 108 ? -11.035 1.436 11.151 1.00 89.06 108 GLY A N 1
ATOM 819 C CA . GLY A 1 108 ? -12.446 1.811 11.264 1.00 89.06 108 GLY A CA 1
ATOM 820 C C . GLY A 1 108 ? -13.252 0.852 12.144 1.00 89.06 108 GLY A C 1
ATOM 821 O O . GLY A 1 108 ? -13.983 1.299 13.033 1.00 89.06 108 GLY A O 1
ATOM 822 N N . ASP A 1 109 ? -13.050 -0.457 11.977 1.00 93.31 109 ASP A N 1
ATOM 823 C CA . ASP A 1 109 ? -13.643 -1.484 12.842 1.00 93.31 109 ASP A CA 1
ATOM 824 C C . ASP A 1 109 ? -13.198 -1.324 14.307 1.00 93.31 109 ASP A C 1
ATOM 826 O O . ASP A 1 109 ? -14.015 -1.434 15.226 1.00 93.31 109 ASP A O 1
ATOM 830 N N . LYS A 1 110 ? -11.916 -1.017 14.558 1.00 94.00 110 LYS A N 1
ATOM 831 C CA . LYS A 1 110 ? -11.394 -0.780 15.919 1.00 94.00 110 LYS A CA 1
ATOM 832 C C . LYS A 1 110 ? -11.987 0.482 16.547 1.00 94.00 110 LYS A C 1
ATOM 834 O O . LYS A 1 110 ? -12.392 0.428 17.706 1.00 94.00 110 LYS A O 1
ATOM 839 N N . VAL A 1 111 ? -12.128 1.571 15.789 1.00 95.69 111 VAL A N 1
ATOM 840 C CA . VAL A 1 111 ? -12.810 2.803 16.234 1.00 95.69 111 VAL A CA 1
ATOM 841 C C . VAL A 1 111 ? -14.271 2.519 16.604 1.00 95.69 111 VAL A C 1
ATOM 843 O O . VAL A 1 111 ? -14.741 2.968 17.653 1.00 95.69 111 VAL A O 1
ATOM 846 N N . ALA A 1 112 ? -14.986 1.725 15.800 1.00 96.56 112 ALA A N 1
ATOM 847 C CA . ALA A 1 112 ? -16.355 1.314 16.108 1.00 96.56 112 ALA A CA 1
ATOM 848 C C . ALA A 1 112 ? -16.430 0.465 17.393 1.00 96.56 112 ALA A C 1
ATOM 850 O O . ALA A 1 112 ? -17.307 0.690 18.231 1.00 96.56 112 ALA A O 1
ATOM 851 N N . VAL A 1 113 ? -15.485 -0.462 17.600 1.00 96.12 113 VAL A N 1
ATOM 852 C CA . VAL A 1 113 ? -15.376 -1.242 18.845 1.00 96.12 113 VAL A CA 1
ATOM 853 C C . VAL A 1 113 ? -15.117 -0.336 20.053 1.00 96.12 113 VAL A C 1
ATOM 855 O O . VAL A 1 113 ? -15.829 -0.468 21.048 1.00 96.12 113 VAL A O 1
ATOM 858 N N . VAL A 1 114 ? -14.174 0.611 19.975 1.00 96.56 114 VAL A N 1
ATOM 859 C CA . VAL A 1 114 ? -13.904 1.579 21.059 1.00 96.56 114 VAL A CA 1
ATOM 860 C C . VAL A 1 114 ? -15.161 2.384 21.399 1.00 96.56 114 VAL A C 1
ATOM 862 O O . VAL A 1 114 ? -15.520 2.471 22.571 1.00 96.56 114 VAL A O 1
ATOM 865 N N . SER A 1 115 ? -15.899 2.872 20.397 1.00 97.44 115 SER A N 1
ATOM 866 C CA . SER A 1 115 ? -17.155 3.602 20.616 1.00 97.44 115 SER A CA 1
ATOM 867 C C . SER A 1 115 ? -18.212 2.769 21.363 1.00 97.44 115 SER A C 1
ATOM 869 O O . SER A 1 115 ? -18.857 3.273 22.285 1.00 97.44 115 SER A O 1
ATOM 871 N N . VAL A 1 116 ? -18.351 1.478 21.035 1.00 97.31 116 VAL A N 1
ATOM 872 C CA . VAL A 1 116 ? -19.258 0.553 21.743 1.00 97.31 116 VAL A CA 1
ATOM 873 C C . VAL A 1 116 ? -18.774 0.249 23.168 1.00 97.31 116 VAL A C 1
ATOM 875 O O . VAL A 1 116 ? -19.596 0.102 24.077 1.00 97.31 116 VAL A O 1
ATOM 878 N N . LEU A 1 117 ? -17.460 0.150 23.394 1.00 96.25 117 LEU A N 1
ATOM 879 C CA . LEU A 1 117 ? -16.883 -0.033 24.732 1.00 96.25 117 LEU A CA 1
ATOM 880 C C . LEU A 1 117 ? -17.122 1.200 25.615 1.00 96.25 117 LEU A C 1
ATOM 882 O O . LEU A 1 117 ? -17.521 1.042 26.771 1.00 96.25 117 LEU A O 1
ATOM 886 N N . ASP A 1 118 ? -16.963 2.406 25.065 1.00 94.88 118 ASP A N 1
ATOM 887 C CA . ASP A 1 118 ? -17.225 3.671 25.758 1.00 94.88 118 ASP A CA 1
ATOM 888 C C . ASP A 1 118 ? -18.708 3.815 26.139 1.00 94.88 118 ASP A C 1
ATOM 890 O O . ASP A 1 118 ? -19.022 4.090 27.301 1.00 94.88 118 ASP A O 1
ATOM 894 N N . GLU A 1 119 ? -19.635 3.524 25.217 1.00 97.56 119 GLU A N 1
ATOM 895 C CA . GLU A 1 119 ? -21.079 3.541 25.496 1.00 97.56 119 GLU A CA 1
ATOM 896 C C . GLU A 1 119 ? -21.464 2.551 26.615 1.00 97.56 119 GLU A C 1
ATOM 898 O O . GLU A 1 119 ? -22.256 2.871 27.509 1.00 97.56 119 GLU A O 1
ATOM 903 N N . ARG A 1 120 ? -20.888 1.340 26.598 1.00 95.81 120 ARG A N 1
ATOM 904 C CA . ARG A 1 120 ? -21.114 0.322 27.638 1.00 95.81 120 ARG A CA 1
ATOM 905 C C . ARG A 1 120 ? -20.524 0.737 28.983 1.00 95.81 120 ARG A C 1
ATOM 907 O O . ARG A 1 120 ? -21.202 0.590 30.001 1.00 95.81 120 ARG A O 1
ATOM 914 N N . SER A 1 121 ? -19.304 1.276 28.989 1.00 94.94 121 SER A N 1
ATOM 915 C CA . SER A 1 121 ? -18.632 1.771 30.194 1.00 94.94 121 SER A CA 1
ATOM 916 C C . SER A 1 121 ? -19.458 2.870 30.862 1.00 94.94 121 SER A C 1
ATOM 918 O O . SER A 1 121 ? -19.681 2.834 32.072 1.00 94.94 121 SER A O 1
ATOM 920 N N . GLU A 1 122 ? -19.989 3.809 30.077 1.00 96.12 122 GLU A N 1
ATOM 921 C CA . GLU A 1 122 ? -20.816 4.904 30.585 1.00 96.12 122 GLU A CA 1
ATOM 922 C C . GLU A 1 122 ? -22.161 4.414 31.150 1.00 96.12 122 GLU A C 1
ATOM 924 O O . GLU A 1 122 ? -22.521 4.757 32.278 1.00 96.12 122 GLU A O 1
ATOM 929 N N . LYS A 1 123 ? -22.859 3.504 30.457 1.00 94.69 123 LYS A N 1
ATOM 930 C CA . LYS A 1 123 ? -24.087 2.865 30.977 1.00 94.69 123 LYS A CA 1
ATOM 931 C C . LYS A 1 123 ? -23.860 2.108 32.292 1.00 94.69 123 LYS A C 1
ATOM 933 O O . LYS A 1 123 ? -24.715 2.137 33.184 1.00 94.69 123 LYS A O 1
ATOM 938 N N . GLN A 1 124 ? -22.711 1.449 32.446 1.00 93.62 124 GLN A N 1
ATOM 939 C CA . GLN A 1 124 ? -22.350 0.773 33.693 1.00 93.62 124 GLN A CA 1
ATOM 940 C C . GLN A 1 124 ? -22.017 1.770 34.813 1.00 93.62 124 GLN A C 1
ATOM 942 O O . GLN A 1 124 ? -22.521 1.608 35.923 1.00 93.62 124 GLN A O 1
ATOM 947 N N . LYS A 1 125 ? -21.269 2.847 34.535 1.00 93.00 125 LYS A N 1
ATOM 948 C CA . LYS A 1 125 ? -21.009 3.932 35.505 1.00 93.00 125 LYS A CA 1
ATOM 949 C C . LYS A 1 125 ? -22.302 4.591 35.992 1.00 93.00 125 LYS A C 1
ATOM 951 O O . LYS A 1 125 ? -22.457 4.811 37.193 1.00 93.00 125 LYS A O 1
ATOM 956 N N . GLN A 1 126 ? -23.257 4.841 35.097 1.00 94.12 126 GLN A N 1
ATOM 957 C CA . GLN A 1 126 ? -24.580 5.373 35.449 1.00 94.12 126 GLN A CA 1
ATOM 958 C C . GLN A 1 126 ? -25.384 4.395 36.316 1.00 94.12 126 GLN A C 1
ATOM 960 O O . GLN A 1 126 ? -26.005 4.810 37.299 1.00 94.12 126 GLN A O 1
ATOM 965 N N . SER A 1 127 ? -25.320 3.094 36.015 1.00 90.06 127 SER A N 1
ATOM 966 C CA . SER A 1 127 ? -25.915 2.042 36.853 1.00 90.06 127 SER A CA 1
ATOM 967 C C . SER A 1 127 ? -25.296 2.013 38.256 1.00 90.06 127 SER A C 1
ATOM 969 O O . SER A 1 127 ? -26.026 2.062 39.242 1.00 90.06 127 SER A O 1
ATOM 971 N N . ILE A 1 128 ? -23.963 2.039 38.365 1.00 89.25 128 ILE A N 1
ATOM 972 C CA . ILE A 1 128 ? -23.231 2.084 39.644 1.00 89.25 128 ILE A CA 1
ATOM 973 C C . ILE A 1 128 ? -23.588 3.350 40.440 1.00 89.25 128 ILE A C 1
ATOM 975 O O . ILE A 1 128 ? -23.881 3.262 41.627 1.00 89.25 128 ILE A O 1
ATOM 979 N N . SER A 1 129 ? -23.628 4.522 39.798 1.00 89.75 129 SER A N 1
ATOM 980 C CA . SER A 1 129 ? -24.038 5.785 40.433 1.00 89.75 129 SER A CA 1
ATOM 981 C C . SER A 1 129 ? -25.473 5.721 40.975 1.00 89.75 129 SER A C 1
ATOM 983 O O . SER A 1 129 ? -25.743 6.136 42.103 1.00 89.75 129 SER A O 1
ATOM 985 N N . SER A 1 130 ? -26.388 5.122 40.209 1.00 87.62 130 SER A N 1
ATOM 986 C CA . SER A 1 130 ? -27.783 4.918 40.622 1.00 87.62 130 SER A CA 1
ATOM 987 C C . SER A 1 130 ? -27.907 3.949 41.800 1.00 87.62 130 SER A C 1
ATOM 989 O O . SER A 1 130 ? -28.717 4.181 42.696 1.00 87.62 130 SER A O 1
ATOM 991 N N . LEU A 1 131 ? -27.086 2.893 41.827 1.00 84.50 131 LEU A N 1
ATOM 992 C CA . LEU A 1 131 ? -27.009 1.962 42.953 1.00 84.50 131 LEU A CA 1
ATOM 993 C C . LEU A 1 131 ? -26.450 2.641 44.207 1.00 84.50 131 LEU A C 1
ATOM 995 O O . LEU A 1 131 ? -27.080 2.547 45.249 1.00 84.50 131 LEU A O 1
ATOM 999 N N . ILE A 1 132 ? -25.345 3.390 44.108 1.00 84.81 132 ILE A N 1
ATOM 1000 C CA . ILE A 1 132 ? -24.747 4.115 45.246 1.00 84.81 132 ILE A CA 1
ATOM 1001 C C . ILE A 1 132 ? -25.761 5.073 45.886 1.00 84.81 132 ILE A C 1
ATOM 1003 O O . ILE A 1 132 ? -25.895 5.093 47.108 1.00 84.81 132 ILE A O 1
ATOM 1007 N N . ARG A 1 133 ? -26.515 5.824 45.072 1.00 84.81 133 ARG A N 1
ATOM 1008 C CA . ARG A 1 133 ? -27.581 6.710 45.568 1.00 84.81 133 ARG A CA 1
ATOM 1009 C C . ARG A 1 133 ? -28.686 5.941 46.290 1.00 84.81 133 ARG A C 1
ATOM 1011 O O . ARG A 1 133 ? -29.096 6.350 47.368 1.00 84.81 133 ARG A O 1
ATOM 1018 N N . LYS A 1 134 ? -29.125 4.806 45.736 1.00 79.81 134 LYS A N 1
ATOM 1019 C CA . LYS A 1 134 ? -30.114 3.930 46.382 1.00 79.81 134 LYS A CA 1
ATOM 1020 C C . LYS A 1 134 ? -29.598 3.325 47.686 1.00 79.81 134 LYS A C 1
ATOM 1022 O O . LYS A 1 134 ? -30.360 3.246 48.638 1.00 79.81 134 LYS A O 1
ATOM 1027 N N . THR A 1 135 ? -28.327 2.932 47.755 1.00 74.88 135 THR A N 1
ATOM 1028 C CA . THR A 1 135 ? -27.711 2.448 48.999 1.00 74.88 135 THR A CA 1
ATOM 1029 C C . THR A 1 135 ? -27.721 3.537 50.070 1.00 74.88 135 THR A C 1
ATOM 1031 O O . THR A 1 135 ? -28.115 3.251 51.190 1.00 74.88 135 THR A O 1
ATOM 1034 N N . GLN A 1 136 ? -27.397 4.788 49.725 1.00 75.44 136 GLN A N 1
ATOM 1035 C CA . GLN A 1 136 ? -27.479 5.920 50.662 1.00 75.44 136 GLN A CA 1
ATOM 1036 C C . GLN A 1 136 ? -28.921 6.191 51.128 1.00 75.44 136 GLN A C 1
ATOM 1038 O O . GLN A 1 136 ? -29.161 6.324 52.324 1.00 75.44 136 GLN A O 1
ATOM 1043 N N . GLU A 1 137 ? -29.892 6.196 50.207 1.00 73.00 137 GLU A N 1
ATOM 1044 C CA . GLU A 1 137 ? -31.323 6.330 50.533 1.00 73.00 137 GLU A CA 1
ATOM 1045 C C . GLU A 1 137 ? -31.830 5.195 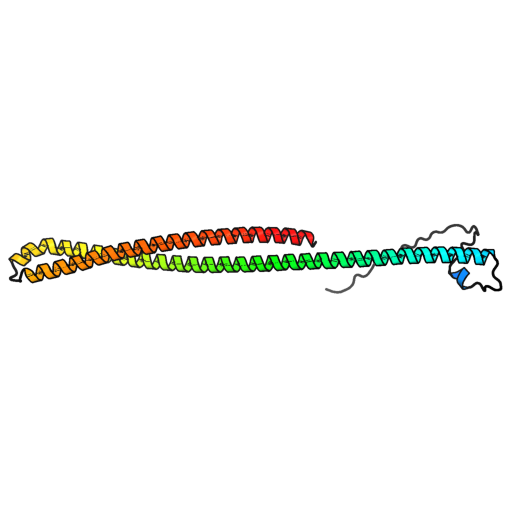51.448 1.00 73.00 137 GLU A C 1
ATOM 1047 O O . GLU A 1 137 ? -32.725 5.420 52.264 1.00 73.00 137 GLU A O 1
ATOM 1052 N N . ILE A 1 138 ? -31.275 3.984 51.330 1.00 67.50 138 ILE A N 1
ATOM 1053 C CA . ILE A 1 138 ? -31.633 2.830 52.166 1.00 67.50 138 ILE A CA 1
ATOM 1054 C C . ILE A 1 138 ? -30.917 2.878 53.519 1.00 67.50 138 ILE A C 1
ATOM 1056 O O . ILE A 1 138 ? -31.583 2.672 54.527 1.00 67.50 138 ILE A O 1
ATOM 1060 N N . ASP A 1 139 ? -29.616 3.168 53.583 1.00 65.31 139 ASP A N 1
ATOM 1061 C CA . ASP A 1 139 ? -28.853 3.193 54.842 1.00 65.31 139 ASP A CA 1
ATOM 1062 C C . ASP A 1 139 ? -29.417 4.232 55.835 1.00 65.31 139 ASP A C 1
ATOM 1064 O O . ASP A 1 139 ? -29.583 3.919 57.017 1.00 65.31 139 ASP A O 1
ATOM 1068 N N . ASP A 1 140 ? -29.797 5.425 55.355 1.00 63.47 140 ASP A N 1
ATOM 1069 C CA . ASP A 1 140 ? -30.353 6.501 56.195 1.00 63.47 140 ASP A CA 1
ATOM 1070 C C . ASP A 1 140 ? -31.747 6.170 56.774 1.00 63.47 140 ASP A C 1
ATOM 1072 O O . ASP A 1 140 ? -32.090 6.627 57.866 1.00 63.47 140 ASP A O 1
ATOM 1076 N N . ASN A 1 141 ? -32.561 5.371 56.069 1.00 60.59 141 ASN A N 1
ATOM 1077 C CA . ASN A 1 141 ? -33.932 5.035 56.486 1.00 60.59 141 ASN A CA 1
ATOM 1078 C C . ASN A 1 141 ? -34.041 3.658 57.165 1.00 60.59 141 ASN A C 1
ATOM 1080 O O . ASN A 1 141 ? -34.822 3.487 58.104 1.00 60.59 141 ASN A O 1
ATOM 1084 N N . SER A 1 142 ? -33.237 2.681 56.735 1.00 63.91 142 SER A N 1
ATOM 1085 C CA . SER A 1 142 ? -33.335 1.277 57.148 1.00 63.91 142 SER A CA 1
ATOM 1086 C C . SER A 1 142 ? -33.148 1.096 58.649 1.00 63.91 142 SER A C 1
ATOM 1088 O O . SER A 1 142 ? -33.924 0.379 59.271 1.00 63.91 142 SER A O 1
ATOM 1090 N N . LEU A 1 143 ? -32.187 1.779 59.283 1.00 62.78 143 LEU A N 1
ATOM 1091 C CA . LEU A 1 143 ? -31.943 1.583 60.718 1.00 62.78 143 LEU A CA 1
ATOM 1092 C C . LEU A 1 143 ? -33.154 1.993 61.584 1.00 62.78 143 LEU A C 1
ATOM 1094 O O . LEU A 1 143 ? -33.424 1.367 62.610 1.00 62.78 143 LEU A O 1
ATOM 1098 N N . ALA A 1 144 ? -33.904 3.013 61.155 1.00 66.75 144 ALA A N 1
ATOM 1099 C CA . ALA A 1 144 ? -35.135 3.450 61.809 1.00 66.75 144 ALA A CA 1
ATOM 1100 C C . ALA A 1 144 ? -36.342 2.573 61.422 1.00 66.75 144 ALA A C 1
ATOM 1102 O O . ALA A 1 144 ? -37.160 2.227 62.275 1.00 66.75 144 ALA A O 1
ATOM 1103 N N . GLU A 1 145 ? -36.447 2.170 60.154 1.00 64.06 145 GLU A N 1
ATOM 1104 C CA . GLU A 1 145 ? -37.555 1.354 59.646 1.00 64.06 145 GLU A CA 1
ATOM 1105 C C . GLU A 1 145 ? -37.482 -0.110 60.123 1.00 64.06 145 GLU A C 1
ATOM 1107 O O . GLU A 1 145 ? -38.513 -0.708 60.431 1.00 64.06 145 GLU A O 1
ATOM 1112 N N . LEU A 1 146 ? -36.281 -0.667 60.296 1.00 65.00 146 LEU A N 1
ATOM 1113 C CA . LEU A 1 146 ? -36.026 -2.003 60.852 1.00 65.00 146 LEU A CA 1
ATOM 1114 C C . LEU A 1 146 ? -36.313 -2.072 62.365 1.00 65.00 146 LEU A C 1
ATOM 1116 O O . LEU A 1 146 ? -36.660 -3.132 62.875 1.00 65.00 146 LEU A O 1
ATOM 1120 N N . MET A 1 147 ? -36.234 -0.945 63.087 1.00 63.94 147 MET A N 1
ATOM 1121 C CA . MET A 1 147 ? -36.725 -0.847 64.472 1.00 63.94 147 MET A CA 1
ATOM 1122 C C . MET A 1 147 ? -38.258 -0.824 64.566 1.00 63.94 147 MET A C 1
ATOM 1124 O O . MET A 1 147 ? -38.813 -1.239 65.582 1.00 63.94 147 MET A O 1
ATOM 1128 N N . LEU A 1 148 ? -38.945 -0.320 63.535 1.00 70.00 148 LEU A N 1
ATOM 1129 C CA . LEU A 1 148 ? -40.407 -0.183 63.503 1.00 70.00 148 LEU A CA 1
ATOM 1130 C C . LEU A 1 148 ? -41.111 -1.379 62.848 1.00 70.00 148 LEU A C 1
ATOM 1132 O O . LEU A 1 148 ? -42.277 -1.648 63.139 1.00 70.00 148 LEU A O 1
ATOM 1136 N N . THR A 1 149 ? -40.414 -2.106 61.975 1.00 61.91 149 THR A N 1
ATOM 1137 C CA . THR A 1 149 ? -40.969 -3.218 61.203 1.00 61.91 149 THR A CA 1
ATOM 1138 C C . THR A 1 149 ? -40.443 -4.540 61.740 1.00 61.91 149 THR A C 1
ATOM 1140 O O . THR A 1 149 ? -39.242 -4.775 61.759 1.00 61.91 149 THR A O 1
ATOM 1143 N N . ASN A 1 150 ? -41.346 -5.450 62.105 1.00 61.34 150 ASN A N 1
ATOM 1144 C CA . ASN A 1 150 ? -41.032 -6.744 62.725 1.00 61.34 150 ASN A CA 1
ATOM 1145 C C . ASN A 1 150 ? -40.467 -7.787 61.720 1.00 61.34 150 ASN A C 1
ATOM 1147 O O . ASN A 1 150 ? -40.868 -8.951 61.738 1.00 61.34 150 ASN A O 1
ATOM 1151 N N . ARG A 1 151 ? -39.612 -7.355 60.778 1.00 63.53 151 ARG A N 1
ATOM 1152 C CA . ARG A 1 151 ? -38.957 -8.205 59.769 1.00 63.53 151 ARG A CA 1
ATOM 1153 C C . ARG A 1 151 ? -37.743 -8.908 60.368 1.00 63.53 151 ARG A C 1
ATOM 1155 O O . ARG A 1 151 ? -37.071 -8.386 61.255 1.00 63.53 151 ARG A O 1
ATOM 1162 N N . ASN A 1 152 ? -37.427 -10.085 59.842 1.00 67.19 152 ASN A N 1
ATOM 1163 C CA . ASN A 1 152 ? -36.268 -10.843 60.287 1.00 67.19 152 ASN A CA 1
ATOM 1164 C C . ASN A 1 152 ? -34.977 -10.156 59.817 1.00 67.19 152 ASN A C 1
ATOM 1166 O O . ASN A 1 152 ? -34.760 -10.018 58.615 1.00 67.19 152 ASN A O 1
ATOM 1170 N N . PHE A 1 153 ? -34.076 -9.817 60.748 1.00 66.06 153 PHE A N 1
ATOM 1171 C CA . PHE A 1 153 ? -32.742 -9.262 60.444 1.00 66.06 153 PHE A CA 1
ATOM 1172 C C . PHE A 1 153 ? -31.993 -10.039 59.343 1.00 66.06 153 PHE A C 1
ATOM 1174 O O . PHE A 1 153 ? -31.260 -9.446 58.557 1.00 66.06 153 PHE A O 1
ATOM 1181 N N . SER A 1 154 ? -32.193 -11.361 59.267 1.00 71.50 154 SER A N 1
ATOM 1182 C CA . SER A 1 154 ? -31.544 -12.228 58.279 1.00 71.50 154 SER A CA 1
ATOM 1183 C C . SER A 1 154 ? -31.943 -11.951 56.825 1.00 71.50 154 SER A C 1
ATOM 1185 O O . SER A 1 154 ? -31.128 -12.213 55.949 1.00 71.50 154 SER A O 1
ATOM 1187 N N . GLU A 1 155 ? -33.157 -11.459 56.551 1.00 71.50 155 GLU A N 1
ATOM 1188 C CA . GLU A 1 155 ? -33.581 -11.126 55.179 1.00 71.50 155 GLU A CA 1
ATOM 1189 C C . GLU A 1 155 ? -32.917 -9.822 54.723 1.00 71.50 155 GLU A C 1
ATOM 1191 O O . GLU A 1 155 ? -32.309 -9.779 53.659 1.00 71.50 155 GLU A O 1
ATOM 1196 N N . PHE A 1 156 ? -32.915 -8.798 55.585 1.00 71.00 156 PHE A N 1
ATOM 1197 C CA . PHE A 1 156 ? -32.254 -7.519 55.306 1.00 71.00 156 PHE A CA 1
ATOM 1198 C C . PHE A 1 156 ? -30.750 -7.678 55.012 1.00 71.00 156 PHE A C 1
ATOM 1200 O O . PHE A 1 156 ? -30.233 -7.074 54.073 1.00 71.00 156 PHE A O 1
ATOM 1207 N N . PHE A 1 157 ? -30.042 -8.512 55.783 1.00 67.88 157 PHE A N 1
ATOM 1208 C CA . PHE A 1 157 ? -28.621 -8.772 55.531 1.00 67.88 157 PHE A CA 1
ATOM 1209 C C . PHE A 1 157 ? -28.361 -9.604 54.266 1.00 67.88 157 PHE A C 1
ATOM 1211 O O . PHE A 1 157 ? -27.310 -9.422 53.654 1.00 67.88 157 PHE A O 1
ATOM 1218 N N . ALA A 1 158 ? -29.289 -10.478 53.859 1.00 74.19 158 ALA A N 1
ATOM 1219 C CA . ALA A 1 158 ? -29.173 -11.218 52.602 1.00 74.19 158 ALA A CA 1
ATOM 1220 C C . ALA A 1 158 ? -29.304 -10.272 51.396 1.00 74.19 158 ALA A C 1
ATOM 1222 O O . ALA A 1 158 ? -28.398 -10.223 50.565 1.00 74.19 158 ALA A O 1
ATOM 1223 N N . ASP A 1 159 ? -30.354 -9.441 51.374 1.00 72.44 159 ASP A N 1
ATOM 1224 C CA . ASP A 1 159 ? -30.564 -8.429 50.330 1.00 72.44 159 ASP A CA 1
ATOM 1225 C C . ASP A 1 159 ? -29.339 -7.498 50.198 1.00 72.44 159 ASP A C 1
ATOM 1227 O O . ASP A 1 159 ? -28.880 -7.196 49.095 1.00 72.44 159 ASP A O 1
ATOM 1231 N N . PHE A 1 160 ? -28.770 -7.053 51.324 1.00 74.44 160 PHE A N 1
ATOM 1232 C CA . PHE A 1 160 ? -27.609 -6.156 51.343 1.00 74.44 160 PHE A CA 1
ATOM 1233 C C . PHE A 1 160 ? -26.331 -6.786 50.758 1.00 74.44 160 PHE A C 1
ATOM 1235 O O . PHE A 1 160 ? -25.580 -6.106 50.047 1.00 74.44 160 PHE A O 1
ATOM 1242 N N . GLU A 1 161 ? -26.074 -8.069 51.022 1.00 76.56 161 GLU A N 1
ATOM 1243 C CA . GLU A 1 161 ? -24.898 -8.763 50.484 1.00 76.56 161 GLU A CA 1
ATOM 1244 C C . GLU A 1 161 ? -25.047 -9.051 48.978 1.00 76.56 161 GLU A C 1
ATOM 1246 O O . GLU A 1 161 ? -24.089 -8.872 48.215 1.00 76.56 161 GLU A O 1
ATOM 1251 N N . ASP A 1 162 ? -26.261 -9.367 48.514 1.00 80.00 162 ASP A N 1
ATOM 1252 C CA . ASP A 1 162 ? -26.581 -9.470 47.084 1.00 80.00 162 ASP A CA 1
ATOM 1253 C C . ASP A 1 162 ? -26.343 -8.126 46.366 1.00 80.00 162 ASP A C 1
ATOM 1255 O O . ASP A 1 162 ? -25.663 -8.075 45.333 1.00 80.00 162 ASP A O 1
ATOM 1259 N N . TYR A 1 163 ? -26.797 -7.005 46.946 1.00 77.12 163 TYR A N 1
ATOM 1260 C CA . TYR A 1 163 ? -26.510 -5.658 46.428 1.00 77.12 163 TYR A CA 1
ATOM 1261 C C . TYR A 1 163 ? -25.005 -5.359 46.354 1.00 77.12 163 TYR A C 1
ATOM 1263 O O . TYR A 1 163 ? -24.536 -4.789 45.360 1.00 77.12 163 TYR A O 1
ATOM 1271 N N . ARG A 1 164 ? -24.225 -5.749 47.373 1.00 79.25 164 ARG A N 1
ATOM 1272 C CA . ARG A 1 164 ? -22.760 -5.600 47.363 1.00 79.25 164 ARG A CA 1
ATOM 1273 C C . ARG A 1 164 ? -22.108 -6.418 46.260 1.00 79.25 164 ARG A C 1
ATOM 1275 O O . ARG A 1 164 ? -21.267 -5.881 45.537 1.00 79.25 164 ARG A O 1
ATOM 1282 N N . THR A 1 165 ? -22.521 -7.670 46.094 1.00 86.88 165 THR A N 1
ATOM 1283 C CA . THR A 1 165 ? -22.022 -8.572 45.048 1.00 86.88 165 THR A CA 1
ATOM 1284 C C . THR A 1 165 ? -22.303 -8.007 43.651 1.00 86.88 165 THR A C 1
ATOM 1286 O O . THR A 1 165 ? -21.400 -7.931 42.811 1.00 86.88 165 THR A O 1
ATOM 1289 N N . ILE A 1 166 ? -23.515 -7.495 43.414 1.00 86.19 166 ILE A N 1
ATOM 1290 C CA . ILE A 1 166 ? -23.889 -6.845 42.148 1.00 86.19 166 ILE A CA 1
ATOM 1291 C C . ILE A 1 166 ? -23.051 -5.579 41.904 1.00 86.19 166 ILE A C 1
ATOM 1293 O O . ILE A 1 166 ? -22.460 -5.428 40.837 1.00 86.19 166 ILE A O 1
ATOM 1297 N N . ASN A 1 167 ? -22.931 -4.676 42.881 1.00 84.88 167 ASN A N 1
ATOM 1298 C CA . ASN A 1 167 ? -22.126 -3.460 42.714 1.00 84.88 167 ASN A CA 1
ATOM 1299 C C . ASN A 1 167 ? -20.629 -3.765 42.490 1.00 84.88 167 ASN A C 1
ATOM 1301 O O . ASN A 1 167 ? -19.981 -3.072 41.705 1.00 84.88 167 ASN A O 1
ATOM 1305 N N . ASN A 1 168 ? -20.079 -4.797 43.135 1.00 88.62 168 ASN A N 1
ATOM 1306 C CA . ASN A 1 168 ? -18.692 -5.214 42.921 1.00 88.62 168 ASN A CA 1
ATOM 1307 C C . ASN A 1 168 ? -18.484 -5.769 41.502 1.00 88.62 168 ASN A C 1
ATOM 1309 O O . ASN A 1 168 ? -17.585 -5.298 40.809 1.00 88.62 168 ASN A O 1
ATOM 1313 N N . SER A 1 169 ? -19.355 -6.669 41.031 1.00 90.25 169 SER A N 1
ATOM 1314 C CA . SER A 1 169 ? -19.271 -7.215 39.664 1.00 90.25 169 SER A CA 1
ATOM 1315 C C . SER A 1 169 ? -19.465 -6.151 38.573 1.00 90.25 169 SER A C 1
ATOM 1317 O O . SER A 1 169 ? -18.807 -6.199 37.534 1.00 90.25 169 SER A O 1
ATOM 1319 N N . LEU A 1 170 ? -20.292 -5.125 38.812 1.00 90.31 170 LEU A N 1
ATOM 1320 C CA . LEU A 1 170 ? -20.404 -3.974 37.908 1.00 90.31 170 LEU A CA 1
ATOM 1321 C C . LEU A 1 170 ? -19.115 -3.140 37.860 1.00 90.31 170 LEU A C 1
ATOM 1323 O O . LEU A 1 170 ? -18.707 -2.719 36.779 1.00 90.31 170 LEU A O 1
ATOM 1327 N N . ARG A 1 171 ? -18.458 -2.903 39.004 1.00 90.06 171 ARG A N 1
ATOM 1328 C CA . ARG A 1 171 ? -17.170 -2.182 39.058 1.00 90.06 171 ARG A CA 1
ATOM 1329 C C . ARG A 1 171 ? -16.061 -2.955 38.348 1.00 90.06 171 ARG A C 1
ATOM 1331 O O . ARG A 1 171 ? -15.328 -2.361 37.562 1.00 90.06 171 ARG A O 1
ATOM 1338 N N . GLU A 1 172 ? -15.987 -4.262 38.583 1.00 94.88 172 GLU A N 1
ATOM 1339 C CA . GLU A 1 172 ? -15.080 -5.173 37.881 1.00 94.88 172 GLU A CA 1
ATOM 1340 C C . GLU A 1 172 ? -15.341 -5.146 36.368 1.00 94.88 172 GLU A C 1
ATOM 1342 O O . GLU A 1 172 ? -14.411 -4.964 35.587 1.00 94.88 172 GLU A O 1
ATOM 1347 N N . SER A 1 173 ? -16.607 -5.188 35.934 1.00 93.50 173 SER A N 1
ATOM 1348 C CA . SER A 1 173 ? -16.934 -5.081 34.509 1.00 93.50 173 SER A CA 1
ATOM 1349 C C . SER A 1 173 ? -16.512 -3.743 33.890 1.00 93.50 173 SER A C 1
ATOM 1351 O O . SER A 1 173 ? -16.068 -3.750 32.743 1.00 93.50 173 SER A O 1
ATOM 1353 N N . VAL A 1 174 ? -16.612 -2.615 34.606 1.00 94.62 174 VAL A N 1
ATOM 1354 C CA . VAL A 1 174 ? -16.122 -1.314 34.106 1.00 94.62 174 VAL A CA 1
ATOM 1355 C C . VAL A 1 174 ? -14.602 -1.324 33.949 1.00 94.62 174 VAL A C 1
ATOM 1357 O O . VAL A 1 174 ? -14.098 -0.777 32.966 1.00 94.62 174 VAL A O 1
ATOM 1360 N N . GLN A 1 175 ? -13.877 -1.954 34.879 1.00 95.69 175 GLN A N 1
ATOM 1361 C CA . GLN A 1 175 ? -12.427 -2.119 34.779 1.00 95.69 175 GLN A CA 1
ATOM 1362 C C . GLN A 1 175 ? -12.053 -2.988 33.569 1.00 95.69 175 GLN A C 1
ATOM 1364 O O . GLN A 1 175 ? -11.258 -2.553 32.740 1.00 95.69 175 GLN A O 1
ATOM 1369 N N . VAL A 1 176 ? -12.690 -4.151 33.401 1.00 96.25 176 VAL A N 1
ATOM 1370 C CA . VAL A 1 176 ? -12.462 -5.047 32.253 1.00 96.25 176 VAL A CA 1
ATOM 1371 C C . VAL A 1 176 ? -12.760 -4.345 30.921 1.00 96.25 176 VAL A C 1
ATOM 1373 O O . VAL A 1 176 ? -11.993 -4.479 29.971 1.00 96.25 176 VAL A O 1
ATOM 1376 N N . LEU A 1 177 ? -13.827 -3.538 30.833 1.00 95.69 177 LEU A N 1
ATOM 1377 C CA . LEU A 1 177 ? -14.097 -2.733 29.633 1.00 95.69 177 LEU A CA 1
ATOM 1378 C C . LEU A 1 177 ? -12.995 -1.697 29.360 1.00 95.69 177 LEU A C 1
ATOM 1380 O O . LEU A 1 177 ? -12.659 -1.476 28.199 1.00 95.69 177 LEU A O 1
ATOM 1384 N N . ALA A 1 178 ? -12.429 -1.071 30.397 1.00 94.88 178 ALA A N 1
ATOM 1385 C CA . ALA A 1 178 ? -11.336 -0.110 30.252 1.00 94.88 178 ALA A CA 1
ATOM 1386 C C . ALA A 1 178 ? -10.018 -0.780 29.819 1.00 94.88 178 ALA A C 1
ATOM 1388 O O . ALA A 1 178 ? -9.300 -0.225 28.988 1.00 94.88 178 ALA A O 1
ATOM 1389 N N . GLU A 1 179 ? -9.729 -1.982 30.322 1.00 97.62 179 GLU A N 1
ATOM 1390 C CA . GLU A 1 179 ? -8.582 -2.796 29.902 1.00 97.62 179 GLU A CA 1
ATOM 1391 C C . GLU A 1 179 ? -8.716 -3.211 28.426 1.00 97.62 179 GLU A C 1
ATOM 1393 O O . GLU A 1 179 ? -7.839 -2.895 27.624 1.00 97.62 179 GLU A O 1
ATOM 1398 N N . ILE A 1 180 ? -9.860 -3.780 28.020 1.00 97.00 180 ILE A N 1
ATOM 1399 C CA . ILE A 1 180 ? -10.136 -4.141 26.614 1.00 97.00 180 ILE A CA 1
ATOM 1400 C C . ILE A 1 180 ? -10.055 -2.912 25.692 1.00 97.00 180 ILE A C 1
ATOM 1402 O O . ILE A 1 180 ? -9.558 -3.006 24.567 1.00 97.00 180 ILE A O 1
ATOM 1406 N N . ARG A 1 181 ? -10.536 -1.749 26.150 1.00 96.69 181 ARG A N 1
ATOM 1407 C CA . ARG A 1 181 ? -10.465 -0.483 25.406 1.00 96.69 181 ARG A CA 1
ATOM 1408 C C . ARG A 1 181 ? -9.014 -0.063 25.159 1.00 96.69 181 ARG A C 1
ATOM 1410 O O . ARG A 1 181 ? -8.669 0.198 24.011 1.00 96.69 181 ARG A O 1
ATOM 1417 N N . ARG A 1 182 ? -8.170 -0.064 26.197 1.00 97.94 182 ARG A N 1
ATOM 1418 C CA . ARG A 1 182 ? -6.733 0.245 26.091 1.00 97.94 182 ARG A CA 1
ATOM 1419 C C . ARG A 1 182 ? -6.029 -0.708 25.121 1.00 97.94 182 ARG A C 1
ATOM 1421 O O . ARG A 1 182 ? -5.344 -0.255 24.212 1.00 97.94 182 ARG A O 1
ATOM 1428 N N . ASP A 1 183 ? -6.261 -2.012 25.256 1.00 97.81 183 ASP A N 1
ATOM 1429 C CA . ASP A 1 183 ? -5.679 -3.028 24.368 1.00 97.81 183 ASP A CA 1
ATOM 1430 C C . ASP A 1 183 ? -6.127 -2.832 22.903 1.00 97.81 183 ASP A C 1
ATOM 1432 O O . ASP A 1 183 ? -5.373 -3.096 21.964 1.00 97.81 183 ASP A O 1
ATOM 1436 N N . THR A 1 184 ? -7.352 -2.338 22.691 1.00 96.31 184 THR A N 1
ATOM 1437 C CA . THR A 1 184 ? -7.883 -2.003 21.360 1.00 96.31 184 THR A CA 1
ATOM 1438 C C . THR A 1 184 ? -7.219 -0.747 20.779 1.00 96.31 184 THR A C 1
ATOM 1440 O O . THR A 1 184 ? -6.899 -0.737 19.591 1.00 96.31 184 THR A O 1
ATOM 1443 N N . GLU A 1 185 ? -6.954 0.281 21.591 1.00 97.00 185 GLU A N 1
ATOM 1444 C CA . GLU A 1 185 ? -6.218 1.492 21.184 1.00 97.00 185 GLU A CA 1
ATOM 1445 C C . GLU A 1 185 ? -4.734 1.208 20.883 1.00 97.00 185 GLU A C 1
ATOM 1447 O O . GLU A 1 185 ? -4.182 1.750 19.923 1.00 97.00 185 GLU A O 1
ATOM 1452 N N . GLU A 1 186 ? -4.096 0.305 21.634 1.00 97.81 186 GLU A N 1
ATOM 1453 C CA . GLU A 1 186 ? -2.730 -0.165 21.355 1.00 97.81 186 GLU A CA 1
ATOM 1454 C C . GLU A 1 186 ? -2.664 -0.917 20.014 1.00 97.81 186 GLU A C 1
ATOM 1456 O O . GLU A 1 186 ? -1.777 -0.666 19.195 1.00 97.81 186 GLU A O 1
ATOM 1461 N N . GLN A 1 187 ? -3.653 -1.775 19.726 1.00 96.81 187 GLN A N 1
ATOM 1462 C CA . GLN A 1 187 ? -3.785 -2.419 18.413 1.00 96.81 187 GLN A CA 1
ATOM 1463 C C . GLN A 1 187 ? -4.035 -1.408 17.286 1.00 96.81 187 GLN A C 1
ATOM 1465 O O . GLN A 1 187 ? -3.481 -1.570 16.200 1.00 96.81 187 GLN A O 1
ATOM 1470 N N . MET A 1 188 ? -4.854 -0.381 17.528 1.00 96.12 188 MET A N 1
ATOM 1471 C CA . MET A 1 188 ? -5.163 0.665 16.550 1.00 96.12 188 MET A CA 1
ATOM 1472 C C . MET A 1 188 ? -3.912 1.479 16.195 1.00 96.12 188 MET A C 1
ATOM 1474 O O . MET A 1 188 ? -3.576 1.584 15.018 1.00 96.12 188 MET A O 1
ATOM 1478 N N . THR A 1 189 ? -3.153 1.924 17.201 1.00 97.12 189 THR A N 1
ATOM 1479 C CA . THR A 1 189 ? -1.859 2.611 17.020 1.00 97.12 189 THR A CA 1
ATOM 1480 C C . THR A 1 189 ? -0.898 1.774 16.162 1.00 97.12 189 THR A C 1
ATOM 1482 O O . THR A 1 189 ? -0.309 2.269 15.204 1.00 97.12 189 THR A O 1
ATOM 1485 N N . ALA A 1 190 ? -0.796 0.468 16.431 1.00 97.19 190 ALA A N 1
ATOM 1486 C CA . ALA A 1 190 ? 0.059 -0.437 15.658 1.00 97.19 190 ALA A CA 1
ATOM 1487 C C . ALA A 1 190 ? -0.421 -0.680 14.207 1.00 97.19 190 ALA A C 1
ATOM 1489 O O . ALA A 1 190 ? 0.368 -1.116 13.361 1.00 97.19 190 ALA A O 1
ATOM 1490 N N . LEU A 1 191 ? -1.700 -0.438 13.896 1.00 96.88 191 LEU A N 1
ATOM 1491 C CA . LEU A 1 191 ? -2.224 -0.447 12.524 1.00 96.88 191 LEU A CA 1
ATOM 1492 C C . LEU A 1 191 ? -1.950 0.885 11.813 1.00 96.88 191 LEU A C 1
ATOM 1494 O O . LEU A 1 191 ? -1.549 0.870 10.649 1.00 96.88 191 LEU A O 1
ATOM 1498 N N . GLU A 1 192 ? -2.092 2.015 12.509 1.00 96.25 192 GLU A N 1
ATOM 1499 C CA . GLU A 1 192 ? -1.759 3.354 12.002 1.00 96.25 192 GLU A CA 1
ATOM 1500 C C . GLU A 1 192 ? -0.269 3.472 11.637 1.00 96.25 192 GLU A C 1
ATOM 1502 O O . GLU A 1 192 ? 0.073 3.966 10.561 1.00 96.25 192 GLU A O 1
ATOM 1507 N N . GLU A 1 193 ? 0.635 2.932 12.463 1.00 97.56 193 GLU A N 1
ATOM 1508 C CA . GLU A 1 193 ? 2.072 2.879 12.156 1.00 97.56 193 GLU A CA 1
ATOM 1509 C C . GLU A 1 193 ? 2.371 2.096 10.866 1.00 97.56 193 GLU A C 1
ATOM 1511 O O . GLU A 1 193 ? 3.147 2.555 10.020 1.00 97.56 193 GLU A O 1
ATOM 1516 N N . LYS A 1 194 ? 1.723 0.936 10.676 1.00 95.06 194 LYS A N 1
ATOM 1517 C CA . LYS A 1 194 ? 1.846 0.128 9.448 1.00 95.06 194 LYS A CA 1
ATOM 1518 C C . LYS A 1 194 ? 1.281 0.853 8.233 1.00 95.06 194 LYS A C 1
ATOM 1520 O O . LYS A 1 194 ? 1.886 0.816 7.165 1.00 95.06 194 LYS A O 1
ATOM 1525 N N . GLN A 1 195 ? 0.141 1.520 8.393 1.00 95.44 195 GLN A N 1
ATOM 1526 C CA . GLN A 1 195 ? -0.492 2.295 7.331 1.00 95.44 195 GLN A CA 1
ATOM 1527 C C . GLN A 1 195 ? 0.417 3.439 6.870 1.00 95.44 195 GLN A C 1
ATOM 1529 O O . GLN A 1 195 ? 0.587 3.650 5.667 1.00 95.44 195 GLN A O 1
ATOM 1534 N N . LEU A 1 196 ? 1.027 4.151 7.819 1.00 96.12 196 LEU A N 1
ATOM 1535 C CA . LEU A 1 196 ? 1.960 5.233 7.539 1.00 96.12 196 LEU A CA 1
ATOM 1536 C C . LEU A 1 196 ? 3.214 4.721 6.815 1.00 96.12 196 LEU A C 1
ATOM 1538 O O . LEU A 1 196 ? 3.680 5.368 5.878 1.00 96.12 196 LEU A O 1
ATOM 1542 N N . GLU A 1 197 ? 3.738 3.555 7.198 1.00 94.50 197 GLU A N 1
ATOM 1543 C CA . GLU A 1 197 ? 4.870 2.935 6.504 1.00 94.50 197 GLU A CA 1
ATOM 1544 C C . GLU A 1 197 ? 4.514 2.496 5.075 1.00 94.50 197 GLU A C 1
ATOM 1546 O O . GLU A 1 197 ? 5.235 2.838 4.137 1.00 94.50 197 GLU A O 1
ATOM 1551 N N . GLU A 1 198 ? 3.369 1.839 4.862 1.00 90.69 198 GLU A N 1
ATOM 1552 C CA . GLU A 1 198 ? 2.896 1.504 3.511 1.00 90.69 198 GLU A CA 1
ATOM 1553 C C . GLU A 1 198 ? 2.687 2.753 2.641 1.00 90.69 198 GLU A C 1
ATOM 1555 O O . GLU A 1 198 ? 3.046 2.757 1.460 1.00 90.69 198 GLU A O 1
ATOM 1560 N N . ALA A 1 199 ? 2.183 3.850 3.217 1.00 93.00 199 ALA A N 1
ATOM 1561 C CA . ALA A 1 199 ? 2.043 5.124 2.517 1.00 93.00 199 ALA A CA 1
ATOM 1562 C C . ALA A 1 199 ? 3.402 5.714 2.090 1.00 93.00 199 ALA A C 1
ATOM 1564 O O . ALA A 1 199 ? 3.540 6.134 0.937 1.00 93.00 199 ALA A O 1
ATOM 1565 N N . ARG A 1 200 ? 4.424 5.689 2.964 1.00 95.56 200 ARG A N 1
ATOM 1566 C CA . ARG A 1 200 ? 5.800 6.102 2.613 1.00 95.56 200 ARG A CA 1
ATOM 1567 C C . ARG A 1 200 ? 6.383 5.232 1.503 1.00 95.56 200 ARG A C 1
ATOM 1569 O O . ARG A 1 200 ? 6.932 5.756 0.534 1.00 95.56 200 ARG A O 1
ATOM 1576 N N . GLN A 1 201 ? 6.257 3.908 1.619 1.00 91.38 201 GLN A N 1
ATOM 1577 C CA . GLN A 1 201 ? 6.783 2.983 0.615 1.00 91.38 201 GLN A CA 1
ATOM 1578 C C . GLN A 1 201 ? 6.075 3.153 -0.735 1.00 91.38 201 GLN A C 1
ATOM 1580 O O . GLN A 1 201 ? 6.726 3.075 -1.778 1.00 91.38 201 GLN A O 1
ATOM 1585 N N . ARG A 1 202 ? 4.771 3.462 -0.736 1.00 92.25 202 ARG A N 1
ATOM 1586 C CA . ARG A 1 202 ? 4.033 3.800 -1.957 1.00 92.25 202 ARG A CA 1
ATOM 1587 C C . ARG A 1 202 ? 4.543 5.091 -2.599 1.00 92.25 202 ARG A C 1
ATOM 1589 O O . ARG A 1 202 ? 4.808 5.079 -3.795 1.00 92.25 202 ARG A O 1
ATOM 1596 N N . GLN A 1 203 ? 4.751 6.159 -1.825 1.00 94.81 203 GLN A N 1
ATOM 1597 C CA . GLN A 1 203 ? 5.312 7.423 -2.332 1.00 94.81 203 GLN A CA 1
ATOM 1598 C C . GLN A 1 203 ? 6.720 7.247 -2.919 1.00 94.81 203 GLN A C 1
ATOM 1600 O O . GLN A 1 203 ? 7.015 7.766 -3.994 1.00 94.81 203 GLN A O 1
ATOM 1605 N N . LEU A 1 204 ? 7.584 6.473 -2.253 1.00 91.88 204 LEU A N 1
ATOM 1606 C CA . LEU A 1 204 ? 8.911 6.140 -2.776 1.00 91.88 204 LEU A CA 1
ATOM 1607 C C . LEU A 1 204 ? 8.815 5.391 -4.115 1.00 91.88 204 LEU A C 1
ATOM 1609 O O . LEU A 1 204 ? 9.588 5.658 -5.033 1.00 91.88 204 LEU A O 1
ATOM 1613 N N . GLN A 1 205 ? 7.856 4.474 -4.240 1.00 87.38 205 GLN A N 1
ATOM 1614 C CA . GLN A 1 205 ? 7.642 3.694 -5.455 1.00 87.38 205 GLN A CA 1
ATOM 1615 C C . GLN A 1 205 ? 7.015 4.521 -6.597 1.00 87.38 205 GLN A C 1
ATOM 1617 O O . GLN A 1 205 ? 7.388 4.339 -7.755 1.00 87.38 205 GLN A O 1
ATOM 1622 N N . GLU A 1 206 ? 6.127 5.468 -6.281 1.00 92.31 206 GLU A N 1
ATOM 1623 C CA . GLU A 1 206 ? 5.612 6.482 -7.216 1.00 92.31 206 GLU A CA 1
ATOM 1624 C C . GLU A 1 206 ? 6.754 7.361 -7.761 1.00 92.31 206 GLU A C 1
ATOM 1626 O O . GLU A 1 206 ? 6.848 7.561 -8.972 1.00 92.31 206 GLU A O 1
ATOM 1631 N N . ALA A 1 207 ? 7.677 7.807 -6.900 1.00 92.88 207 ALA A N 1
ATOM 1632 C CA . ALA A 1 207 ? 8.856 8.571 -7.314 1.00 92.88 207 ALA A CA 1
ATOM 1633 C C . ALA A 1 207 ? 9.829 7.743 -8.176 1.00 92.88 207 ALA A C 1
ATOM 1635 O O . ALA A 1 207 ? 10.312 8.225 -9.199 1.00 92.88 207 ALA A O 1
ATOM 1636 N N . GLN A 1 208 ? 10.083 6.480 -7.814 1.00 87.19 208 GLN A N 1
ATOM 1637 C CA . GLN A 1 208 ? 10.896 5.568 -8.631 1.00 87.19 208 GLN A CA 1
ATOM 1638 C C . GLN A 1 208 ? 10.274 5.329 -10.011 1.00 87.19 208 GLN A C 1
ATOM 1640 O O . GLN A 1 208 ? 10.997 5.325 -11.001 1.00 87.19 208 GLN A O 1
ATOM 1645 N N . LYS A 1 209 ? 8.946 5.165 -10.087 1.00 90.19 209 LYS A N 1
ATOM 1646 C CA . LYS A 1 209 ? 8.216 5.018 -11.353 1.00 90.19 209 LYS A CA 1
ATOM 1647 C C . LYS A 1 209 ? 8.423 6.236 -12.259 1.00 90.19 209 LYS A C 1
ATOM 1649 O O . LYS A 1 209 ? 8.782 6.047 -13.414 1.00 90.19 209 LYS A O 1
ATOM 1654 N N . ALA A 1 210 ? 8.271 7.453 -11.731 1.00 90.56 210 ALA A N 1
ATOM 1655 C CA . ALA A 1 210 ? 8.457 8.682 -12.507 1.00 90.56 210 ALA A CA 1
ATOM 1656 C C . ALA A 1 210 ? 9.875 8.800 -13.108 1.00 90.56 210 ALA A C 1
ATOM 1658 O O . ALA A 1 210 ? 10.023 9.194 -14.257 1.00 90.56 210 ALA A O 1
ATOM 1659 N N . VAL A 1 211 ? 10.910 8.375 -12.370 1.00 90.94 211 VAL A N 1
ATOM 1660 C CA . VAL A 1 211 ? 12.312 8.344 -12.847 1.00 90.94 211 VAL A CA 1
ATOM 1661 C C . VAL A 1 211 ? 12.568 7.258 -13.908 1.00 90.94 211 VAL A C 1
ATOM 1663 O O . VAL A 1 211 ? 13.582 7.306 -14.604 1.00 90.94 211 VAL A O 1
ATOM 1666 N N . ILE A 1 212 ? 11.704 6.245 -14.022 1.00 84.69 212 ILE A N 1
ATOM 1667 C CA . ILE A 1 212 ? 11.774 5.242 -15.099 1.00 84.69 212 ILE A CA 1
ATOM 1668 C C . ILE A 1 212 ? 11.012 5.749 -16.330 1.00 84.69 212 ILE A C 1
ATOM 1670 O O . ILE A 1 212 ? 11.524 5.615 -17.433 1.00 84.69 212 ILE A O 1
ATOM 1674 N N . GLU A 1 213 ? 9.861 6.400 -16.142 1.00 84.62 213 GLU A N 1
ATOM 1675 C CA . GLU A 1 213 ? 9.100 7.048 -17.225 1.00 84.62 213 GLU A CA 1
ATOM 1676 C C . GLU A 1 213 ? 9.914 8.174 -17.898 1.00 84.62 213 GLU A C 1
ATOM 1678 O O . GLU A 1 213 ? 9.966 8.233 -19.119 1.00 84.62 213 GLU A O 1
ATOM 1683 N N . GLU A 1 214 ? 10.676 8.977 -17.142 1.00 89.38 214 GLU A N 1
ATOM 1684 C CA . GLU A 1 214 ? 11.620 9.977 -17.697 1.00 89.38 214 GLU A CA 1
ATOM 1685 C C . GLU A 1 214 ? 12.751 9.357 -18.552 1.00 89.38 214 GLU A C 1
ATOM 1687 O O . GLU A 1 214 ? 13.406 10.059 -19.315 1.00 89.38 214 GLU A O 1
ATOM 1692 N N . LYS A 1 215 ? 13.012 8.047 -18.438 1.00 81.69 215 LYS A N 1
ATOM 1693 C CA . LYS A 1 215 ? 14.012 7.331 -19.260 1.00 81.69 215 LYS A CA 1
ATOM 1694 C C . LYS A 1 215 ? 13.411 6.639 -20.484 1.00 81.69 215 LYS A C 1
ATOM 1696 O O . LYS A 1 215 ? 14.165 6.055 -21.261 1.00 81.69 215 LYS A O 1
ATOM 1701 N N . GLU A 1 216 ? 12.086 6.629 -20.597 1.00 77.50 216 GLU A N 1
ATOM 1702 C CA . GLU A 1 216 ? 11.351 6.095 -21.744 1.00 77.50 216 GLU A CA 1
ATOM 1703 C C . GLU A 1 216 ? 11.144 7.172 -22.831 1.00 77.50 216 GLU A C 1
ATOM 1705 O O . GLU A 1 216 ? 11.066 6.825 -24.011 1.00 77.50 216 GLU A O 1
ATOM 1710 N N . GLU A 1 217 ? 11.095 8.456 -22.438 1.00 65.00 217 GLU A N 1
ATOM 1711 C CA . GLU A 1 217 ? 10.970 9.642 -23.315 1.00 65.00 217 GLU A CA 1
ATOM 1712 C C . GLU A 1 217 ? 12.283 10.076 -24.011 1.00 65.00 217 GLU A C 1
ATOM 1714 O O . GLU A 1 217 ? 12.190 10.476 -25.199 1.00 65.00 217 GLU A O 1
#

Organism: NCBI:txid1974606

Foldseek 3Di:
DDDDDDDDDPPPPPPPPDDDDDPPQLDPVNLVPDDPVPDDPVNVVNSVVVVVVVVVVVVVVVVVVVVVVVVVVVLVVVLVVLVVLLVVLVVLLVVLVVLLVVLVVLLVVLVVLLVVLVVLLVVLVVVLVVLVVVVVVCVVCVVVVVVVDPDDPVVVVVVVVVSVVVSVVSVVVSVVSVVVSVVSVVVSVVSVVVSVVSVVVSVVSVVVSVVSVVVSD

Secondary structure (DSSP, 8-state):
---------------------------HHHHHH--TTT--HHHHHHHHHHHHHHHHHHHHHHHHHHHHHHHHHHHHHHHHHHHHHHHHHHHHHHHHHHHHHHHHHHHHHHHHHHHHHHHHHHHHHHHHHHHHHHHHHHHHHHHHHHHHS---HHHHHHHHHHHHHHHHHHHHHHHHHHHHHHHHHHHHHHHHHHHHHHHHHHHHHHHHHHHHHTTT-

pLDDT: mean 79.07, std 17.32, range [32.25, 97.94]

Sequence (217 aa):
MKNAVLFLVLIFVVTFSAPASALAAVTVEYCSQISGATASESDKTACKALLSQIDQQILAQQRLVELKQAERQSLERDVSLLEAEIKKSQLGIQARSLAIRELNDQIGDKVAVVSVLDERSEKQKQSISSLIRKTQEIDDNSLAELMLTNRNFSEFFADFEDYRTINNSLRESVQVLAEIRRDTEEQMTALEEKQLEEARQRQLQEAQKAVIEEKEE